Protein AF-A0A937N297-F1 (afdb_monomer)

Solvent-accessible surface area (backbone atoms only — not comparable to full-atom values): 10997 Å² total; per-residue (Å²): 140,84,84,84,79,80,78,82,76,63,66,65,58,57,54,52,53,53,53,52,52,52,52,52,51,52,52,52,52,52,54,53,54,54,53,52,53,56,54,61,58,58,55,64,65,55,54,58,61,52,55,56,55,53,50,55,54,53,52,58,53,52,55,57,53,51,60,51,53,56,50,50,54,52,52,54,53,52,63,72,61,53,80,70,63,72,56,50,71,42,45,34,40,36,38,54,89,62,53,33,24,48,73,89,39,80,41,54,74,68,52,49,52,51,51,53,52,56,54,58,72,74,44,98,50,49,56,33,35,40,37,32,30,32,86,72,32,55,67,68,50,56,52,52,53,52,50,51,42,46,76,72,67,43,82,50,69,48,78,46,74,43,86,69,70,81,74,82,80,84,80,82,85,89,87,88,84,85,79,91,82,86,135

Foldseek 3Di:
DDDDDDPPPPPVVVVVVVVVVVVVVVVVVVVVVVVVVVVVVVVVVVVVVVVVVVVVVVVVVVVVVVVVVVVVVVVVVVVVPPPQQAAAEWEWEAELVLFIDIPNHTDDLVRVLVVLVVVPVVDPHQYAYEYEYAPNHDVVSVVSNVVSCVVSVRPHYHYDYDPPPPPPPPPPDDDDDDDDDDD

pLDDT: mean 73.31, std 17.88, range [43.62, 95.88]

Radius of gyration: 49.19 Å; Cα contacts (8 Å, |Δi|>4): 133; chains: 1; bounding box: 76×58×180 Å

Structure (mmCIF, N/CA/C/O backbone):
data_AF-A0A937N297-F1
#
_entry.id   AF-A0A937N297-F1
#
loop_
_atom_site.group_PDB
_atom_site.id
_atom_site.type_symbol
_atom_site.label_atom_id
_atom_site.label_alt_id
_atom_site.label_comp_id
_atom_site.label_asym_id
_atom_site.label_entity_id
_atom_site.label_seq_id
_atom_site.pdbx_PDB_ins_code
_atom_site.Cartn_x
_atom_site.Cartn_y
_atom_site.Cartn_z
_atom_site.occupancy
_atom_site.B_iso_or_equiv
_atom_site.auth_seq_id
_atom_site.auth_comp_id
_atom_site.auth_asym_id
_atom_site.auth_atom_id
_atom_site.pdbx_PDB_model_num
ATOM 1 N N . MET A 1 1 ? 49.000 -10.175 -114.831 1.00 43.62 1 MET A N 1
ATOM 2 C CA . MET A 1 1 ? 48.940 -8.747 -114.457 1.00 43.62 1 MET A CA 1
ATOM 3 C C . MET A 1 1 ? 48.625 -8.689 -112.974 1.00 43.62 1 MET A C 1
ATOM 5 O O . MET A 1 1 ? 47.484 -8.913 -112.604 1.00 43.62 1 MET A O 1
ATOM 9 N N . GLY A 1 2 ?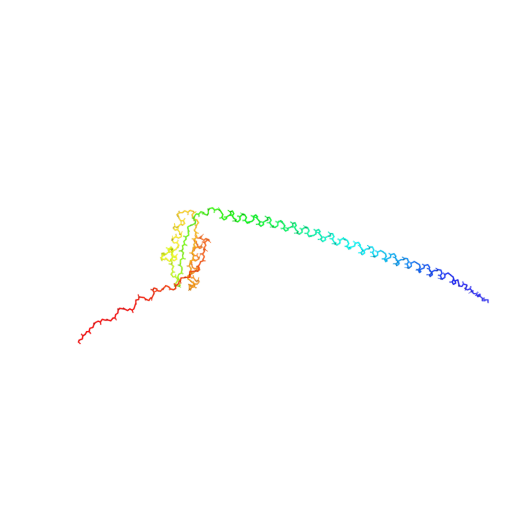 49.653 -8.556 -112.135 1.00 49.78 2 GLY A N 1
ATOM 10 C CA . GLY A 1 2 ? 49.513 -8.455 -110.682 1.00 49.78 2 GLY A CA 1
ATOM 11 C C . GLY A 1 2 ? 49.735 -7.008 -110.266 1.00 49.78 2 GLY A C 1
ATOM 12 O O . GLY A 1 2 ? 50.735 -6.415 -110.663 1.00 49.78 2 GLY A O 1
ATOM 13 N N . HIS A 1 3 ? 48.785 -6.432 -109.534 1.00 52.91 3 HIS A N 1
ATOM 14 C CA . HIS A 1 3 ? 48.952 -5.125 -108.913 1.00 52.91 3 HIS A CA 1
ATOM 15 C C . HIS A 1 3 ? 49.458 -5.317 -107.485 1.00 52.91 3 HIS A C 1
ATOM 17 O O . HIS A 1 3 ? 48.710 -5.738 -106.604 1.00 52.91 3 HIS A O 1
ATOM 23 N N . ASP A 1 4 ? 50.733 -4.993 -107.277 1.00 52.75 4 ASP A N 1
ATOM 24 C CA . ASP A 1 4 ? 51.334 -4.836 -105.958 1.00 52.75 4 ASP A CA 1
ATOM 25 C C . ASP A 1 4 ? 50.768 -3.581 -105.287 1.00 52.75 4 ASP A C 1
ATOM 27 O O . ASP A 1 4 ? 51.099 -2.445 -105.635 1.00 52.75 4 ASP A O 1
ATOM 31 N N . ASN A 1 5 ? 49.892 -3.794 -104.310 1.00 57.41 5 ASN A N 1
ATOM 32 C CA . ASN A 1 5 ? 49.335 -2.743 -103.473 1.00 57.41 5 ASN A CA 1
ATOM 33 C C . ASN 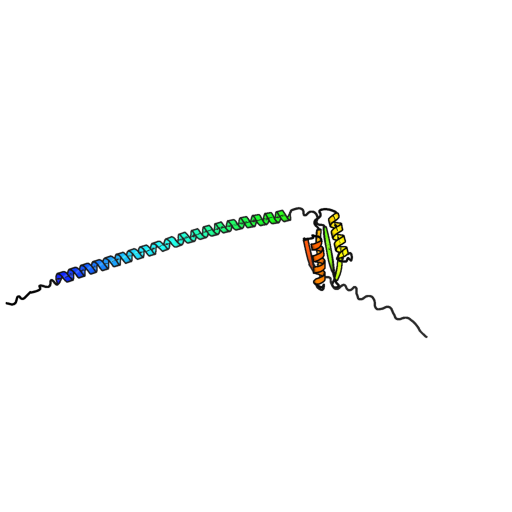A 1 5 ? 50.316 -2.453 -102.323 1.00 57.41 5 ASN A C 1
ATOM 35 O O . ASN A 1 5 ? 50.268 -3.087 -101.268 1.00 57.41 5 ASN A O 1
ATOM 39 N N . ARG A 1 6 ? 51.257 -1.525 -102.536 1.00 51.91 6 ARG A N 1
ATOM 40 C CA . ARG A 1 6 ? 52.157 -1.039 -101.479 1.00 51.91 6 ARG A CA 1
ATOM 41 C C . ARG A 1 6 ? 51.372 -0.186 -100.481 1.00 51.91 6 ARG A C 1
ATOM 43 O O . ARG A 1 6 ? 51.198 1.015 -100.673 1.00 51.91 6 ARG A O 1
ATOM 50 N N . GLN A 1 7 ? 50.945 -0.806 -99.383 1.00 54.12 7 GLN A N 1
ATOM 51 C CA . GLN A 1 7 ? 50.532 -0.106 -98.169 1.00 54.12 7 GLN A CA 1
ATOM 52 C C . GLN A 1 7 ? 51.735 0.645 -97.580 1.00 54.12 7 GLN A C 1
ATOM 54 O O . GLN A 1 7 ? 52.564 0.077 -96.871 1.00 54.12 7 GLN A O 1
ATOM 59 N N . HIS A 1 8 ? 51.823 1.945 -97.853 1.00 51.22 8 HIS A N 1
ATOM 60 C CA . HIS A 1 8 ? 52.611 2.863 -97.037 1.00 51.22 8 HIS A CA 1
ATOM 61 C C . HIS A 1 8 ? 51.893 3.040 -95.692 1.00 51.22 8 HIS A C 1
ATOM 63 O O . HIS A 1 8 ? 51.068 3.934 -95.513 1.00 51.22 8 HIS A O 1
ATOM 69 N N . GLY A 1 9 ? 52.169 2.134 -94.752 1.00 52.09 9 GLY A N 1
ATOM 70 C CA . GLY A 1 9 ? 51.726 2.249 -93.368 1.00 52.09 9 GLY A CA 1
ATOM 71 C C . GLY A 1 9 ? 52.389 3.456 -92.709 1.00 52.09 9 GLY A C 1
ATOM 72 O O . GLY A 1 9 ? 53.571 3.420 -92.375 1.00 52.09 9 GLY A O 1
ATOM 73 N N . SER A 1 10 ? 51.627 4.537 -92.540 1.00 62.19 10 SER A N 1
ATOM 74 C CA . SER A 1 10 ? 52.022 5.725 -91.780 1.00 62.19 10 SER A CA 1
ATOM 75 C C . SER A 1 10 ? 52.156 5.371 -90.294 1.00 62.19 10 SER A C 1
ATOM 77 O O . SER A 1 10 ? 51.225 5.531 -89.503 1.00 62.19 10 SER A O 1
ATOM 79 N N . ALA A 1 11 ? 53.333 4.881 -89.901 1.00 61.72 11 ALA A N 1
ATOM 80 C CA . ALA A 1 11 ? 53.688 4.632 -88.502 1.00 61.72 11 ALA A CA 1
ATOM 81 C C . ALA A 1 11 ? 53.543 5.898 -87.627 1.00 61.72 11 ALA A C 1
ATOM 83 O O . ALA A 1 11 ? 53.269 5.806 -86.432 1.00 61.72 11 ALA A O 1
ATOM 84 N N . GLY A 1 12 ? 53.647 7.088 -88.233 1.00 66.19 12 GLY A N 1
ATOM 85 C CA . GLY A 1 12 ? 53.451 8.370 -87.552 1.00 66.19 12 GLY A CA 1
ATOM 86 C C . GLY A 1 12 ? 52.012 8.617 -87.092 1.00 66.19 12 GLY A C 1
ATOM 87 O O . GLY A 1 12 ? 51.804 9.214 -86.039 1.00 66.19 12 GLY A O 1
ATOM 88 N N . THR A 1 13 ? 51.010 8.119 -87.822 1.00 77.00 13 THR A N 1
ATOM 89 C CA . THR A 1 13 ? 49.598 8.333 -87.459 1.00 77.00 13 THR A CA 1
ATOM 90 C C . THR A 1 13 ? 49.204 7.512 -86.236 1.00 77.00 13 THR A C 1
ATOM 92 O O . THR A 1 13 ? 48.501 8.010 -85.360 1.00 77.00 13 THR A O 1
ATOM 95 N N . VAL A 1 14 ? 49.696 6.274 -86.134 1.00 78.06 14 VAL A N 1
ATOM 96 C CA . VAL A 1 14 ? 49.414 5.409 -84.979 1.00 78.06 14 VAL A CA 1
ATOM 97 C C . VAL A 1 14 ? 50.042 5.992 -83.712 1.00 78.06 14 VAL A C 1
ATOM 99 O O . VAL A 1 14 ? 49.368 6.090 -82.689 1.00 78.06 14 VAL A O 1
ATOM 102 N N . LEU A 1 15 ? 51.289 6.469 -83.791 1.00 79.00 15 LEU A N 1
ATOM 103 C CA . LEU A 1 15 ? 51.955 7.136 -82.668 1.00 79.00 15 LEU A CA 1
ATOM 104 C C . LEU A 1 15 ? 51.223 8.411 -82.225 1.00 79.00 15 LEU A C 1
ATOM 106 O O . LEU A 1 15 ? 51.075 8.637 -81.026 1.00 79.00 15 LEU A O 1
ATOM 110 N N . ALA A 1 16 ? 50.710 9.208 -83.167 1.00 81.50 16 ALA A N 1
ATOM 111 C CA . ALA A 1 16 ? 49.946 10.412 -82.844 1.00 81.50 16 ALA A CA 1
ATOM 112 C C . ALA A 1 16 ? 48.632 10.093 -82.108 1.00 81.50 16 ALA A C 1
ATOM 114 O O . ALA A 1 16 ? 48.316 10.736 -81.110 1.00 81.50 16 ALA A O 1
ATOM 115 N N . ILE A 1 17 ? 47.892 9.070 -82.550 1.00 81.94 17 ILE A N 1
ATOM 116 C CA . ILE A 1 17 ? 46.638 8.655 -81.899 1.00 81.94 17 ILE A CA 1
ATOM 117 C C . ILE A 1 17 ? 46.912 8.137 -80.482 1.00 81.94 17 ILE A C 1
ATOM 119 O O . ILE A 1 17 ? 46.224 8.529 -79.540 1.00 81.94 17 ILE A O 1
ATOM 123 N N . VAL A 1 18 ? 47.945 7.306 -80.311 1.00 84.69 18 VAL A N 1
ATOM 124 C CA . VAL A 1 18 ? 48.322 6.771 -78.993 1.00 84.69 18 VAL A CA 1
ATOM 125 C C . VAL A 1 18 ? 48.728 7.896 -78.036 1.00 84.69 18 VAL A C 1
ATOM 127 O O . VAL A 1 18 ? 48.310 7.888 -76.879 1.00 84.69 18 VAL A O 1
ATOM 130 N N . ALA A 1 19 ? 49.471 8.900 -78.512 1.00 85.19 19 ALA A N 1
ATOM 131 C CA . ALA A 1 19 ? 49.854 10.053 -77.699 1.00 85.19 19 ALA A CA 1
ATOM 132 C C . ALA A 1 19 ? 48.636 10.872 -77.235 1.00 85.19 19 ALA A C 1
ATOM 134 O O . ALA A 1 19 ? 48.558 11.246 -76.065 1.00 85.19 19 ALA A O 1
ATOM 135 N N . VAL A 1 20 ? 47.655 11.104 -78.113 1.00 87.62 20 VAL A N 1
ATOM 136 C CA . VAL A 1 20 ? 46.426 11.835 -77.755 1.00 87.62 20 VAL A CA 1
ATOM 137 C C . VAL A 1 20 ? 45.608 11.065 -76.717 1.00 87.62 20 VAL A C 1
ATOM 139 O O . VAL A 1 20 ? 45.159 11.656 -75.736 1.00 87.62 20 VAL A O 1
ATOM 142 N N . ILE A 1 21 ? 45.458 9.747 -76.877 1.00 86.50 21 ILE A N 1
ATOM 143 C CA . ILE A 1 21 ? 44.741 8.909 -75.903 1.00 86.50 21 ILE A CA 1
ATOM 144 C C . ILE A 1 21 ? 45.448 8.935 -74.542 1.00 86.50 21 ILE A C 1
ATOM 146 O O . ILE A 1 21 ? 44.786 9.087 -73.518 1.00 86.50 21 ILE A O 1
ATOM 150 N N . ALA A 1 22 ? 46.781 8.849 -74.514 1.00 88.19 22 ALA A N 1
ATOM 151 C CA . ALA A 1 22 ? 47.546 8.910 -73.270 1.00 88.19 22 ALA A CA 1
ATOM 152 C C . ALA A 1 22 ? 47.346 10.245 -72.531 1.00 88.19 22 ALA A C 1
ATOM 154 O O . ALA A 1 22 ? 47.138 10.250 -71.317 1.00 88.19 22 ALA A O 1
ATOM 155 N N . VAL A 1 23 ? 47.339 11.369 -73.255 1.00 87.56 23 VAL A N 1
ATOM 156 C CA . VAL A 1 23 ? 47.083 12.697 -72.671 1.00 87.56 23 VAL A CA 1
ATOM 157 C C . VAL A 1 23 ? 45.653 12.806 -72.137 1.00 87.56 23 VAL A C 1
ATOM 159 O O . VAL A 1 23 ? 45.457 13.318 -71.037 1.00 87.56 23 VAL A O 1
ATOM 162 N N . LEU A 1 24 ? 44.658 12.288 -72.865 1.00 86.94 24 LEU A N 1
ATOM 163 C CA . LEU A 1 24 ? 43.261 12.300 -72.417 1.00 86.94 24 LEU A CA 1
ATOM 164 C C . LEU A 1 24 ? 43.045 11.443 -71.164 1.00 86.94 24 LEU A C 1
ATOM 166 O O . LEU A 1 24 ? 42.352 11.875 -70.244 1.00 86.94 24 LEU A O 1
ATOM 170 N N . LEU A 1 25 ? 43.667 10.263 -71.096 1.00 87.06 25 LEU A N 1
ATOM 171 C CA . LEU A 1 25 ? 43.587 9.394 -69.921 1.00 87.06 25 LEU A CA 1
ATOM 172 C C . LEU A 1 25 ? 44.248 10.036 -68.701 1.00 87.06 25 LEU A C 1
ATOM 174 O O . LEU A 1 25 ? 43.649 10.052 -67.628 1.00 87.06 25 LEU A O 1
ATOM 178 N N . LEU A 1 26 ? 45.442 10.614 -68.863 1.00 83.12 26 LEU A N 1
ATOM 179 C CA . LEU A 1 26 ? 46.129 11.307 -67.772 1.00 83.12 26 LEU A CA 1
ATOM 180 C C . LEU A 1 26 ? 45.344 12.537 -67.298 1.00 83.12 26 LEU A C 1
ATOM 182 O O . LEU A 1 26 ? 45.179 12.724 -66.094 1.00 83.12 26 LEU A O 1
ATOM 186 N N . GLY A 1 27 ? 44.796 13.335 -68.219 1.00 83.81 27 GLY A N 1
ATOM 187 C CA . GLY A 1 27 ? 43.964 14.492 -67.880 1.00 83.81 27 GLY A CA 1
ATOM 188 C C . GLY A 1 27 ? 42.683 14.107 -67.133 1.00 83.81 27 GLY A C 1
ATOM 189 O O . GLY A 1 27 ? 42.347 14.727 -66.124 1.00 83.81 27 GLY A O 1
ATOM 190 N N . GLY A 1 28 ? 42.002 13.044 -67.572 1.00 82.38 28 GLY A N 1
ATOM 191 C CA . GLY A 1 28 ? 40.811 12.524 -66.896 1.00 82.38 28 GLY A CA 1
ATOM 192 C C . GLY A 1 28 ? 41.103 12.006 -65.486 1.00 82.38 28 GLY A C 1
ATOM 193 O O . GLY A 1 28 ? 40.341 12.275 -64.560 1.00 82.38 28 GLY A O 1
ATOM 194 N N . LEU A 1 29 ? 42.233 11.320 -65.295 1.00 80.75 29 LEU A N 1
ATOM 195 C CA . LEU A 1 29 ? 42.626 10.764 -63.997 1.00 80.75 29 LEU A CA 1
ATOM 196 C C . LEU A 1 29 ? 42.988 11.870 -62.991 1.00 80.75 29 LEU A C 1
ATOM 198 O O . LEU A 1 29 ? 42.606 11.789 -61.824 1.00 80.75 29 LEU A O 1
ATOM 202 N N . VAL A 1 30 ? 43.635 12.946 -63.451 1.00 80.56 30 VAL A N 1
ATOM 203 C CA . VAL A 1 30 ? 43.900 14.139 -62.629 1.00 80.56 30 VAL A CA 1
ATOM 204 C C . VAL A 1 30 ? 42.596 14.839 -62.232 1.00 80.56 30 VAL A C 1
ATOM 206 O O . VAL A 1 30 ? 42.426 15.181 -61.064 1.00 80.56 30 VAL A O 1
ATOM 209 N N . LEU A 1 31 ? 41.645 15.002 -63.160 1.00 74.12 31 LEU A N 1
ATOM 210 C CA . LEU A 1 31 ? 40.340 15.605 -62.856 1.00 74.12 31 LEU A CA 1
ATOM 211 C C . LEU A 1 31 ? 39.536 14.781 -61.840 1.00 74.12 31 LEU A C 1
ATOM 213 O O . LEU A 1 31 ? 38.959 15.353 -60.915 1.00 74.12 31 LEU A O 1
ATOM 217 N N . LEU A 1 32 ? 39.544 13.450 -61.959 1.00 75.38 32 LEU A N 1
ATOM 218 C CA . LEU A 1 32 ? 38.898 12.562 -60.987 1.00 75.38 32 LEU A CA 1
ATOM 219 C C . LEU A 1 32 ? 39.567 12.631 -59.607 1.00 75.38 32 LEU A C 1
ATOM 221 O O . LEU A 1 32 ? 38.870 12.690 -58.595 1.00 75.38 32 LEU A O 1
ATOM 225 N N . GLY A 1 33 ? 40.901 12.681 -59.555 1.00 71.62 33 GLY A N 1
ATOM 226 C CA . GLY A 1 33 ? 41.645 12.792 -58.299 1.00 71.62 33 GLY A CA 1
ATOM 227 C C . GLY A 1 33 ? 41.375 14.103 -57.555 1.00 71.62 33 GLY A C 1
ATOM 228 O O . GLY A 1 33 ? 41.126 14.090 -56.349 1.00 71.62 33 GLY A O 1
ATOM 229 N N . VAL A 1 34 ? 41.361 15.236 -58.267 1.00 72.19 34 VAL A N 1
ATOM 230 C CA . VAL A 1 34 ? 41.075 16.549 -57.664 1.00 72.19 34 VAL A CA 1
ATOM 231 C C . VAL A 1 34 ? 39.609 16.648 -57.230 1.00 72.19 34 VAL A C 1
ATOM 233 O O . VAL A 1 34 ? 39.334 17.137 -56.136 1.00 72.19 34 VAL A O 1
ATOM 236 N N . GLY A 1 35 ? 38.670 16.128 -58.028 1.00 65.44 35 GLY A N 1
ATOM 237 C CA . GLY A 1 35 ? 37.250 16.090 -57.666 1.00 65.44 35 GLY A CA 1
ATOM 238 C C . GLY A 1 35 ? 36.982 15.280 -56.393 1.00 65.44 35 GLY A C 1
ATOM 239 O O . GLY A 1 35 ? 36.296 15.762 -55.493 1.00 65.44 35 GLY A O 1
ATOM 240 N N . ALA A 1 36 ? 37.585 14.093 -56.269 1.00 68.44 36 ALA A N 1
ATOM 241 C CA . ALA A 1 36 ? 37.454 13.258 -55.075 1.00 68.44 36 ALA A CA 1
ATOM 242 C C . ALA A 1 36 ? 38.058 13.921 -53.823 1.00 68.44 36 ALA A C 1
ATOM 244 O O . ALA A 1 36 ? 37.478 13.839 -52.742 1.00 68.44 36 ALA A O 1
ATOM 245 N N . TRP A 1 37 ? 39.184 14.628 -53.961 1.00 65.69 37 TRP A N 1
ATOM 246 C CA . TRP A 1 37 ? 39.816 15.328 -52.839 1.00 65.69 37 TRP A CA 1
ATOM 247 C C . TRP A 1 37 ? 38.973 16.503 -52.317 1.00 65.69 37 TRP A C 1
ATOM 249 O O . TRP A 1 37 ? 38.853 16.687 -51.106 1.00 65.69 37 TRP A O 1
ATOM 259 N N . PHE A 1 38 ? 38.330 17.263 -53.210 1.00 60.41 38 PHE A N 1
ATOM 260 C CA . PHE A 1 38 ? 37.403 18.330 -52.812 1.00 60.41 38 PHE A CA 1
ATOM 261 C C . PHE A 1 38 ? 36.105 17.792 -52.189 1.00 60.41 38 PHE A C 1
ATOM 263 O O . PHE A 1 38 ? 35.571 18.410 -51.265 1.00 60.41 38 PHE A O 1
ATOM 270 N N . PHE A 1 39 ? 35.621 16.631 -52.641 1.00 58.12 39 PHE A N 1
ATOM 271 C CA . PHE A 1 39 ? 34.427 15.993 -52.080 1.00 58.12 39 PHE A CA 1
ATOM 272 C C . PHE A 1 39 ? 34.672 15.463 -50.657 1.00 58.12 39 PHE A C 1
ATOM 274 O O . PHE A 1 39 ? 33.894 15.732 -49.751 1.00 58.12 39 PHE A O 1
ATOM 281 N N . VAL A 1 40 ? 35.812 14.809 -50.410 1.00 57.75 40 VAL A N 1
ATOM 282 C CA . VAL A 1 40 ? 36.169 14.318 -49.063 1.00 57.75 40 VAL A CA 1
ATOM 283 C C . VAL A 1 40 ? 36.384 15.467 -48.071 1.00 57.75 40 VAL A C 1
ATOM 285 O O . VAL A 1 40 ? 36.054 15.344 -46.894 1.00 57.75 40 VAL A O 1
ATOM 288 N N . ARG A 1 41 ? 36.908 16.611 -48.527 1.00 51.28 41 ARG A N 1
ATOM 289 C CA . ARG A 1 41 ? 37.133 17.773 -47.656 1.00 51.28 41 ARG A CA 1
ATOM 290 C C . ARG A 1 41 ? 35.837 18.463 -47.219 1.00 51.28 41 ARG A C 1
ATOM 292 O O . ARG A 1 41 ? 35.803 19.025 -46.132 1.00 51.28 41 ARG A O 1
ATOM 299 N N . THR A 1 42 ? 34.786 18.418 -48.034 1.00 52.16 42 THR A N 1
ATOM 300 C CA . THR A 1 42 ? 33.526 19.125 -47.747 1.00 52.16 42 THR A CA 1
ATOM 301 C C . THR A 1 42 ? 32.623 18.390 -46.754 1.00 52.16 42 THR A C 1
ATOM 303 O O . THR A 1 42 ? 31.852 19.043 -46.054 1.00 52.16 42 THR A O 1
ATOM 306 N N . GLU A 1 43 ? 32.753 17.068 -46.607 1.00 50.50 43 GLU A N 1
ATOM 307 C CA . GLU A 1 43 ? 31.968 16.308 -45.618 1.00 50.50 43 GLU A CA 1
ATOM 308 C C . GLU A 1 43 ? 32.515 16.415 -44.185 1.00 50.50 43 GLU A C 1
ATOM 310 O O . GLU A 1 43 ? 31.748 16.343 -43.225 1.00 50.50 43 GLU A O 1
ATOM 315 N N . ALA A 1 44 ? 33.819 16.659 -44.018 1.00 50.88 44 ALA A N 1
ATOM 316 C CA . ALA A 1 44 ? 34.432 16.777 -42.694 1.00 50.88 44 ALA A CA 1
ATOM 317 C C . ALA A 1 44 ? 33.967 18.029 -41.923 1.00 50.88 44 ALA A C 1
ATOM 319 O O . ALA A 1 44 ? 33.811 17.974 -40.708 1.00 50.88 44 ALA A O 1
ATOM 320 N N . GLU A 1 45 ? 33.687 19.139 -42.614 1.00 49.91 45 GLU A N 1
ATOM 321 C CA . GLU A 1 45 ? 33.249 20.388 -41.967 1.00 49.91 45 GLU A CA 1
ATOM 322 C C . GLU A 1 45 ? 31.740 20.410 -41.652 1.00 49.91 45 GLU A C 1
ATOM 324 O O . GLU A 1 45 ? 31.308 21.138 -40.759 1.00 49.91 45 GLU A O 1
ATOM 329 N N . GLN A 1 46 ? 30.914 19.598 -42.328 1.00 50.16 46 GLN A N 1
ATOM 330 C CA . GLN A 1 46 ? 29.471 19.541 -42.045 1.00 50.16 46 GLN A CA 1
ATOM 331 C C . GLN A 1 46 ? 29.111 18.631 -40.865 1.00 50.16 46 GLN A C 1
ATOM 333 O O . GLN A 1 46 ? 28.100 18.870 -40.205 1.00 50.16 46 GLN A O 1
ATOM 338 N N . ALA A 1 47 ? 29.931 17.624 -40.554 1.00 50.88 47 ALA A N 1
ATOM 339 C CA . ALA A 1 47 ? 29.673 16.722 -39.432 1.00 50.88 47 ALA A CA 1
ATOM 340 C C . ALA A 1 47 ? 29.792 17.423 -38.063 1.00 50.88 47 ALA A C 1
ATOM 342 O O . ALA A 1 47 ? 29.017 17.142 -37.149 1.00 50.88 47 ALA A O 1
ATOM 343 N N . GLU A 1 48 ? 30.716 18.376 -37.928 1.00 50.25 48 GLU A N 1
ATOM 344 C CA . GLU A 1 48 ? 30.980 19.052 -36.652 1.00 50.25 48 GLU A CA 1
ATOM 345 C C . GLU A 1 48 ? 29.867 20.049 -36.277 1.00 50.25 48 GLU A C 1
ATOM 347 O O . GLU A 1 48 ? 29.442 20.120 -35.125 1.00 50.25 48 GLU A O 1
ATOM 352 N N . VAL A 1 49 ? 29.296 20.753 -37.261 1.00 49.56 49 VAL A N 1
ATOM 353 C CA . VAL A 1 49 ? 28.228 21.745 -37.033 1.00 49.56 49 VAL A CA 1
ATOM 354 C C . VAL A 1 49 ? 26.888 21.088 -36.670 1.00 49.56 49 VAL A C 1
ATOM 356 O O . VAL A 1 49 ? 26.087 21.668 -35.933 1.00 49.56 49 VAL A O 1
ATOM 359 N N . VAL A 1 50 ? 26.629 19.869 -37.153 1.00 52.62 50 VAL A N 1
ATOM 360 C CA . VAL A 1 50 ? 25.395 19.128 -36.835 1.00 52.62 50 VAL A CA 1
ATOM 361 C C . VAL A 1 50 ? 25.453 18.525 -35.426 1.00 52.62 50 VAL A C 1
ATOM 363 O O . VAL A 1 50 ? 24.443 18.553 -34.723 1.00 52.62 50 VAL A O 1
ATOM 366 N N . ALA A 1 51 ? 26.622 18.063 -34.974 1.00 51.97 51 ALA A N 1
ATOM 367 C CA . ALA A 1 51 ? 26.790 17.502 -33.631 1.00 51.97 51 ALA A CA 1
ATOM 368 C C . ALA A 1 51 ? 26.586 18.550 -32.519 1.00 51.97 51 ALA A C 1
ATOM 370 O O . ALA A 1 51 ? 25.923 18.269 -31.522 1.00 51.97 51 ALA A O 1
ATOM 371 N N . VAL A 1 52 ? 27.079 19.780 -32.712 1.00 53.41 52 VAL A N 1
ATOM 372 C CA . VAL A 1 52 ? 26.907 20.873 -31.734 1.00 53.41 52 VAL A CA 1
ATOM 373 C C . VAL A 1 52 ? 25.436 21.292 -31.610 1.00 53.41 52 VAL A C 1
ATOM 375 O O . VAL A 1 52 ? 24.935 21.455 -30.501 1.00 53.41 52 VAL A O 1
ATOM 378 N N . ARG A 1 53 ? 24.691 21.369 -32.724 1.00 54.12 53 ARG A N 1
ATOM 379 C CA . ARG A 1 53 ? 23.255 21.713 -32.687 1.00 54.12 53 ARG A CA 1
ATOM 380 C C . ARG A 1 53 ? 22.381 20.655 -32.014 1.00 54.12 53 ARG A C 1
ATOM 382 O O . ARG A 1 53 ? 21.370 21.008 -31.414 1.00 54.12 53 ARG A O 1
ATOM 389 N N . GLN A 1 54 ? 22.745 19.378 -32.122 1.00 58.62 54 GLN A N 1
ATOM 390 C CA . GLN A 1 54 ? 22.029 18.303 -31.430 1.00 58.62 54 GLN A CA 1
ATOM 391 C C . GLN A 1 54 ? 22.260 18.347 -29.917 1.00 58.62 54 GLN A C 1
ATOM 393 O O . GLN A 1 54 ? 21.343 18.050 -29.155 1.00 58.62 54 GLN A O 1
ATOM 398 N N . PHE A 1 55 ? 23.450 18.767 -29.482 1.00 53.69 55 PHE A N 1
ATOM 399 C CA . PHE A 1 55 ? 23.746 18.941 -28.064 1.00 53.69 55 PHE A CA 1
ATOM 400 C C . PHE A 1 55 ? 22.953 20.110 -27.459 1.00 53.69 55 PHE A C 1
ATOM 402 O O . PHE A 1 55 ? 22.324 19.934 -26.420 1.00 53.69 55 PHE A O 1
ATOM 409 N N . ASP A 1 56 ? 22.877 21.255 -28.147 1.00 55.47 56 ASP A N 1
ATOM 410 C CA . ASP A 1 56 ? 22.079 22.403 -27.686 1.00 55.47 56 ASP A CA 1
ATOM 411 C C . ASP A 1 56 ? 20.576 22.074 -27.591 1.00 55.47 56 ASP A C 1
ATOM 413 O O . ASP A 1 56 ? 19.901 22.500 -26.653 1.00 55.47 56 ASP A O 1
ATOM 417 N N . GLN A 1 57 ? 20.039 21.273 -28.521 1.00 59.53 57 GLN A N 1
ATOM 418 C CA . GLN A 1 57 ? 18.644 20.818 -28.448 1.00 59.53 57 GLN A CA 1
ATOM 419 C C . GLN A 1 57 ? 18.396 19.857 -27.278 1.00 59.53 57 GLN A C 1
ATOM 421 O O . GLN A 1 57 ? 17.362 19.965 -26.624 1.00 59.53 57 GLN A O 1
ATOM 426 N N . ALA A 1 58 ? 19.339 18.961 -26.975 1.00 57.22 58 ALA A N 1
ATOM 427 C CA . ALA A 1 58 ? 19.221 18.049 -25.838 1.00 57.22 58 ALA A CA 1
ATOM 428 C C . ALA A 1 58 ? 19.310 18.778 -24.482 1.00 57.22 58 ALA A C 1
ATOM 430 O O . ALA A 1 58 ? 18.620 18.405 -23.534 1.00 57.22 58 ALA A O 1
ATOM 431 N N . VAL A 1 59 ? 20.119 19.840 -24.388 1.00 59.78 59 VAL A N 1
ATOM 432 C CA . VAL A 1 59 ? 20.214 20.676 -23.177 1.00 59.78 59 VAL A CA 1
ATOM 433 C C . VAL A 1 59 ? 18.923 21.473 -22.953 1.00 59.78 59 VAL A C 1
ATOM 435 O O . VAL A 1 59 ? 18.423 21.509 -21.832 1.00 59.78 59 VAL A O 1
ATOM 438 N N . ALA A 1 60 ? 18.322 22.019 -24.015 1.00 59.03 60 ALA A N 1
ATOM 439 C CA . ALA A 1 60 ? 17.041 22.724 -23.918 1.00 59.03 60 ALA A CA 1
ATOM 440 C C . ALA A 1 60 ? 15.868 21.800 -23.527 1.00 59.03 60 ALA A C 1
ATOM 442 O O . ALA A 1 60 ? 14.925 22.235 -22.865 1.00 59.03 60 ALA A O 1
ATOM 443 N N . GLU A 1 61 ? 15.905 20.521 -23.915 1.00 58.25 61 GLU A N 1
ATOM 444 C CA . GLU A 1 61 ? 14.916 19.547 -23.441 1.00 58.25 61 GLU A CA 1
ATOM 445 C C . GLU A 1 61 ? 15.115 19.195 -21.960 1.00 58.25 61 GLU A C 1
ATOM 447 O O . GLU A 1 61 ? 14.120 19.090 -21.247 1.00 58.25 61 GLU A O 1
ATOM 452 N N . MET A 1 62 ? 16.358 19.078 -21.474 1.00 53.69 62 MET A N 1
ATOM 453 C CA . MET A 1 62 ? 16.657 18.819 -20.054 1.00 53.69 62 MET A CA 1
ATOM 454 C C . MET A 1 62 ? 16.171 19.944 -19.124 1.00 53.69 62 MET A C 1
ATOM 456 O O . MET A 1 62 ? 15.550 19.638 -18.108 1.00 53.69 62 MET A O 1
ATOM 460 N N . GLU A 1 63 ? 16.356 21.223 -19.481 1.00 57.91 63 GLU A N 1
ATOM 461 C CA . GLU A 1 63 ? 15.852 22.353 -18.669 1.00 57.91 63 GLU A CA 1
ATOM 462 C C . GLU A 1 63 ? 14.326 22.311 -18.499 1.00 57.91 63 GLU A C 1
ATOM 464 O O . GLU A 1 63 ? 13.798 22.597 -17.424 1.00 57.91 63 GLU A O 1
ATOM 469 N N . LYS A 1 64 ? 13.600 21.862 -19.529 1.00 56.22 64 LYS A N 1
ATOM 470 C CA . LYS A 1 64 ? 12.142 21.744 -19.459 1.00 56.22 64 LYS A CA 1
ATOM 471 C C . LYS A 1 64 ? 11.688 20.666 -18.470 1.00 56.22 64 LYS A C 1
ATOM 473 O O . LYS A 1 64 ? 10.622 20.808 -17.876 1.00 56.22 64 LYS A O 1
ATOM 478 N N . TYR A 1 65 ? 12.465 19.599 -18.272 1.00 51.19 65 TYR A N 1
ATOM 479 C CA . TYR A 1 65 ? 12.147 18.582 -17.263 1.00 51.19 65 TYR A CA 1
ATOM 480 C C . TYR A 1 65 ? 12.405 19.078 -15.835 1.00 51.19 65 TYR A C 1
ATOM 482 O O . TYR A 1 65 ? 11.653 18.704 -14.937 1.00 51.19 65 TYR A O 1
ATOM 490 N N . GLU A 1 66 ? 13.389 19.958 -15.632 1.00 53.38 66 GLU A N 1
ATOM 491 C CA . GLU A 1 66 ? 13.733 20.494 -14.309 1.00 53.38 66 GLU A CA 1
ATOM 492 C C . GLU A 1 66 ? 12.652 21.455 -13.770 1.00 53.38 66 GLU A C 1
ATOM 494 O O . GLU A 1 66 ? 12.240 21.355 -12.609 1.00 53.38 66 GLU A O 1
ATOM 499 N N . GLU A 1 67 ? 12.084 22.308 -14.631 1.00 52.50 67 GLU A N 1
ATOM 500 C CA . GLU A 1 67 ? 10.963 23.191 -14.262 1.00 52.50 67 GLU A CA 1
ATOM 501 C C . GLU A 1 67 ? 9.662 22.427 -13.957 1.00 52.50 67 GLU A C 1
ATOM 503 O O . GLU A 1 67 ? 8.835 22.878 -13.157 1.00 52.50 67 GLU A O 1
ATOM 508 N N . LEU A 1 68 ? 9.471 21.260 -14.580 1.00 51.22 68 LEU A N 1
ATOM 509 C CA . LEU A 1 68 ? 8.341 20.369 -14.312 1.00 51.22 68 LEU A CA 1
ATOM 510 C C . LEU A 1 68 ? 8.502 19.657 -12.963 1.00 51.22 68 LEU A C 1
ATOM 512 O O . LEU A 1 68 ? 7.532 19.575 -12.213 1.00 51.22 68 LEU A O 1
ATOM 516 N N . THR A 1 69 ? 9.709 19.209 -12.605 1.00 51.09 69 THR A N 1
ATOM 517 C CA . THR A 1 69 ? 9.967 18.632 -11.274 1.00 51.09 69 THR A CA 1
ATOM 518 C C . THR A 1 69 ? 9.809 19.652 -10.150 1.00 51.09 69 THR A C 1
ATOM 520 O O . THR A 1 69 ? 9.215 19.328 -9.125 1.00 51.09 69 THR A O 1
ATOM 523 N N . ALA A 1 70 ? 10.234 20.903 -10.356 1.00 52.62 70 ALA A N 1
ATOM 524 C CA . ALA A 1 70 ? 10.097 21.949 -9.344 1.00 52.62 70 ALA A CA 1
ATOM 525 C C . ALA A 1 70 ? 8.628 22.327 -9.066 1.00 52.62 70 ALA A C 1
ATOM 527 O O . ALA A 1 70 ? 8.265 22.614 -7.927 1.00 52.62 70 ALA A O 1
ATOM 528 N N . GLN A 1 71 ? 7.757 22.301 -10.081 1.00 50.47 71 GLN A N 1
ATOM 529 C CA . GLN A 1 71 ? 6.325 22.562 -9.889 1.00 50.47 71 GLN A CA 1
ATOM 530 C C . GLN A 1 71 ? 5.583 21.387 -9.240 1.00 50.47 71 GLN A C 1
ATOM 532 O O . GLN A 1 71 ? 4.700 21.624 -8.418 1.00 50.47 71 GLN A O 1
ATOM 537 N N . VAL A 1 72 ? 5.962 20.140 -9.547 1.00 55.00 72 VAL A N 1
ATOM 538 C CA . VAL A 1 72 ? 5.394 18.954 -8.880 1.00 55.00 72 VAL A CA 1
ATOM 539 C C . VAL A 1 72 ? 5.736 18.952 -7.389 1.00 55.00 72 VAL A C 1
ATOM 541 O O . VAL A 1 72 ? 4.859 18.697 -6.569 1.00 55.00 72 VAL A O 1
ATOM 544 N N . GLU A 1 73 ? 6.963 19.327 -7.020 1.00 52.50 73 GLU A N 1
ATOM 545 C CA . GLU A 1 73 ? 7.382 19.367 -5.614 1.00 52.50 73 GLU A CA 1
ATOM 546 C C . GLU A 1 73 ? 6.616 20.438 -4.812 1.00 52.50 73 GLU A C 1
ATOM 548 O O . GLU A 1 73 ? 6.208 20.202 -3.675 1.00 52.50 73 GLU A O 1
ATOM 553 N N . ILE A 1 74 ? 6.323 21.597 -5.417 1.00 54.81 74 ILE A N 1
ATOM 554 C CA . ILE A 1 74 ? 5.524 22.652 -4.769 1.00 54.81 74 ILE A CA 1
ATOM 555 C C . ILE A 1 74 ? 4.041 22.257 -4.674 1.00 54.81 74 ILE A C 1
ATOM 557 O O . ILE A 1 74 ? 3.393 22.584 -3.680 1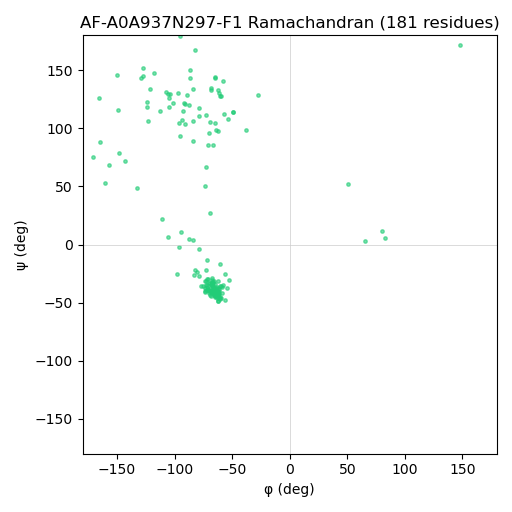.00 54.81 74 ILE A O 1
ATOM 561 N N . GLU A 1 75 ? 3.492 21.539 -5.658 1.00 53.84 75 GLU A N 1
ATOM 562 C CA . GLU A 1 75 ? 2.103 21.064 -5.612 1.00 53.84 75 GLU A CA 1
ATOM 563 C C . GLU A 1 75 ? 1.917 19.916 -4.597 1.00 53.84 75 GLU A C 1
ATOM 565 O O . GLU A 1 75 ? 0.919 19.902 -3.874 1.00 53.84 75 GLU A O 1
ATOM 570 N N . GLU A 1 76 ? 2.896 19.013 -4.442 1.00 51.72 76 GLU A N 1
ATOM 571 C CA . GLU A 1 76 ? 2.897 18.002 -3.371 1.00 51.72 76 GLU A CA 1
ATOM 572 C C . GLU A 1 76 ? 3.017 18.636 -1.978 1.00 51.72 76 GLU A C 1
ATOM 574 O O . GLU A 1 76 ? 2.274 18.262 -1.067 1.00 51.72 76 GLU A O 1
ATOM 579 N N . LEU A 1 77 ? 3.876 19.649 -1.812 1.00 52.12 77 LEU A N 1
ATOM 580 C CA . LEU A 1 77 ? 3.995 20.392 -0.552 1.00 52.12 77 LEU A CA 1
ATOM 581 C C . LEU A 1 77 ? 2.735 21.215 -0.237 1.00 52.12 77 LEU A C 1
ATOM 583 O O . LEU A 1 77 ? 2.347 21.323 0.926 1.00 52.12 77 LEU A O 1
ATOM 587 N N . ALA A 1 78 ? 2.063 21.764 -1.252 1.00 52.00 78 ALA A N 1
ATOM 588 C CA . ALA A 1 78 ? 0.802 22.484 -1.080 1.00 52.00 78 ALA A CA 1
ATOM 589 C C . ALA A 1 78 ? -0.365 21.542 -0.741 1.00 52.00 78 ALA A C 1
ATOM 591 O O . ALA A 1 78 ? -1.225 21.902 0.062 1.00 52.00 78 ALA A O 1
ATOM 592 N N . LYS A 1 79 ? -0.375 20.319 -1.287 1.00 49.84 79 LYS A N 1
ATOM 593 C CA . LYS A 1 79 ? -1.364 19.283 -0.954 1.00 49.84 79 LYS A CA 1
ATOM 594 C C . LYS A 1 79 ? -1.140 18.681 0.438 1.00 49.84 79 LYS A C 1
ATOM 596 O O . LYS A 1 79 ? -2.107 18.343 1.112 1.00 49.84 79 LYS A O 1
ATOM 601 N N . ALA A 1 80 ? 0.109 18.616 0.900 1.00 52.69 80 ALA A N 1
ATOM 602 C CA . ALA A 1 80 ? 0.455 18.246 2.276 1.00 52.69 80 ALA A CA 1
ATOM 603 C C . ALA A 1 80 ? 0.111 19.338 3.314 1.00 52.69 80 ALA A C 1
ATOM 605 O O . ALA A 1 80 ? 0.130 19.071 4.513 1.00 52.69 80 ALA A O 1
ATOM 606 N N . ALA A 1 81 ? -0.192 20.562 2.867 1.00 48.12 81 ALA A N 1
ATOM 607 C CA . ALA A 1 81 ? -0.516 21.706 3.717 1.00 48.12 81 ALA A CA 1
ATOM 608 C C . ALA A 1 81 ? -2.012 22.067 3.731 1.00 48.12 81 ALA A C 1
ATOM 610 O O . ALA A 1 81 ? -2.387 23.074 4.343 1.00 48.12 81 ALA A O 1
ATOM 611 N N . GLU A 1 82 ? -2.886 21.270 3.098 1.00 50.50 82 GLU A N 1
ATOM 612 C CA . GLU A 1 82 ? -4.304 21.330 3.451 1.00 50.50 82 GLU A CA 1
ATOM 613 C C . GLU A 1 82 ? -4.41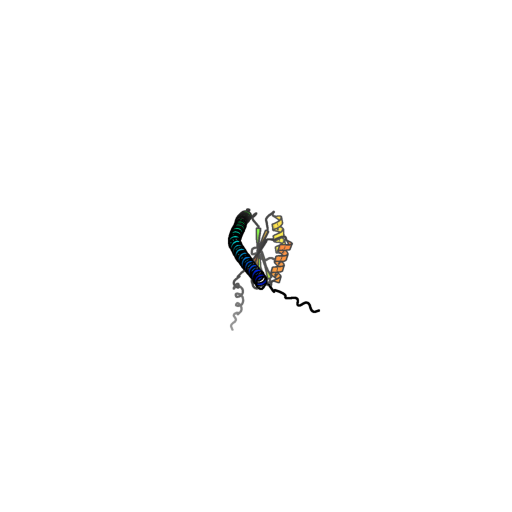9 20.958 4.936 1.00 50.50 82 GLU A C 1
ATOM 615 O O . GLU A 1 82 ? -3.866 19.935 5.342 1.00 50.50 82 GLU A O 1
ATOM 620 N N . PRO A 1 83 ? -5.090 21.766 5.779 1.00 49.47 83 PRO A N 1
ATOM 621 C CA . PRO A 1 8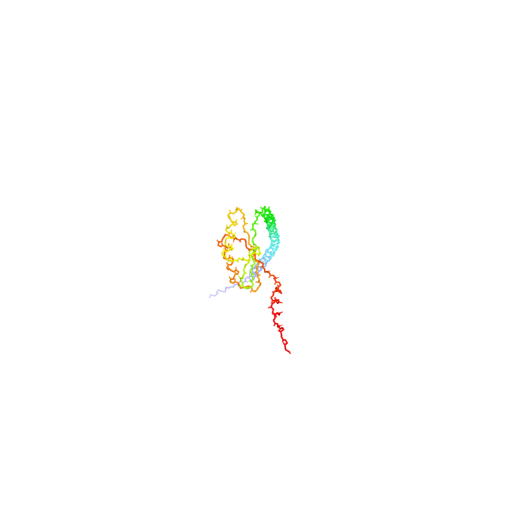3 ? -5.355 21.370 7.150 1.00 49.47 83 PRO A CA 1
ATOM 622 C C . PRO A 1 83 ? -6.240 20.129 7.078 1.00 49.47 83 PRO A C 1
ATOM 624 O O . PRO A 1 83 ? -7.446 20.244 6.847 1.00 49.47 83 PRO A O 1
ATOM 627 N N . GLU A 1 84 ? -5.631 18.946 7.196 1.00 55.09 84 GLU A N 1
ATOM 628 C CA . GLU A 1 84 ? -6.354 17.688 7.265 1.00 55.09 84 GLU A CA 1
ATOM 629 C C . GLU A 1 84 ? -7.431 17.867 8.322 1.00 55.09 84 GLU A C 1
ATOM 631 O O . GLU A 1 84 ? -7.145 18.125 9.494 1.00 55.09 84 GLU A O 1
ATOM 636 N N . ALA A 1 85 ? -8.690 17.836 7.882 1.00 57.19 85 ALA A N 1
ATOM 637 C CA . ALA A 1 85 ? -9.824 17.860 8.781 1.00 57.19 85 ALA A CA 1
ATOM 638 C C . ALA A 1 85 ? -9.562 16.786 9.837 1.00 57.19 85 ALA A C 1
ATOM 640 O O . ALA A 1 85 ? -9.475 15.621 9.458 1.00 57.19 85 ALA A O 1
ATOM 641 N N . ALA A 1 86 ? -9.364 17.211 11.094 1.00 62.56 86 ALA A N 1
ATOM 642 C CA . ALA A 1 86 ? -8.797 16.413 12.180 1.00 62.56 86 ALA A CA 1
ATOM 643 C C . ALA A 1 86 ? -9.287 14.967 12.109 1.00 62.56 86 ALA A C 1
ATOM 645 O O . ALA A 1 86 ? -10.427 14.691 12.484 1.00 62.56 86 ALA A O 1
ATOM 646 N N . ALA A 1 87 ? -8.463 14.081 11.543 1.00 74.44 87 ALA A N 1
ATOM 647 C CA . ALA A 1 87 ? -8.862 12.708 11.317 1.00 74.44 87 ALA A CA 1
ATOM 648 C C . ALA A 1 87 ? -8.987 12.026 12.678 1.00 74.44 87 ALA A C 1
ATOM 650 O O . ALA A 1 87 ? -8.138 12.196 13.555 1.00 74.44 87 ALA A O 1
ATOM 651 N N . ARG A 1 88 ? -10.070 11.280 12.881 1.00 84.94 88 ARG A N 1
ATOM 652 C CA . ARG A 1 88 ? -10.212 10.471 14.087 1.00 84.94 88 ARG A CA 1
ATOM 653 C C . ARG A 1 88 ? -9.475 9.168 13.839 1.00 84.94 88 ARG A C 1
ATOM 655 O O . ARG A 1 88 ? -9.942 8.332 13.066 1.00 84.94 88 ARG A O 1
ATOM 662 N N . GLU A 1 89 ? -8.321 9.044 14.473 1.00 88.62 89 GLU A N 1
ATOM 663 C CA . GLU A 1 89 ? -7.494 7.846 14.433 1.00 88.62 89 GLU A CA 1
ATOM 664 C C . GLU A 1 89 ? -7.980 6.838 15.485 1.00 88.62 89 GLU A C 1
ATOM 666 O O . GLU A 1 89 ? -8.247 7.211 16.627 1.00 88.62 89 GLU A O 1
ATOM 671 N N . PHE A 1 90 ? -8.114 5.573 15.086 1.00 90.62 90 PHE A N 1
ATOM 672 C CA . PHE A 1 90 ? -8.319 4.435 15.984 1.00 90.62 90 PHE A CA 1
ATOM 673 C C . PHE A 1 90 ? -7.049 3.611 16.044 1.00 90.62 90 PHE A C 1
ATOM 675 O O . PHE A 1 90 ? -6.529 3.215 14.998 1.00 90.62 90 PHE A O 1
ATOM 682 N N . THR A 1 91 ? -6.595 3.277 17.246 1.00 93.88 91 THR A N 1
ATOM 683 C CA . THR A 1 91 ? -5.505 2.315 17.404 1.00 93.88 91 THR A CA 1
ATOM 684 C C . THR A 1 91 ? -6.098 0.930 17.596 1.00 93.88 91 THR A C 1
ATOM 686 O O . THR A 1 91 ? -6.768 0.677 18.591 1.00 93.88 91 THR A O 1
ATOM 689 N N . VAL A 1 92 ? -5.861 0.031 16.646 1.00 95.44 92 VAL A N 1
ATOM 690 C CA . VAL A 1 92 ? -6.262 -1.375 16.739 1.00 95.44 92 VAL A CA 1
ATOM 691 C C . VAL A 1 92 ? -5.023 -2.202 17.029 1.00 95.44 92 VAL A C 1
ATOM 693 O O . VAL A 1 92 ? -4.103 -2.221 16.214 1.00 95.44 92 VAL A O 1
ATOM 696 N N . GLU A 1 93 ? -4.992 -2.893 18.162 1.00 95.25 93 GLU A N 1
ATOM 697 C CA . GLU A 1 93 ? -3.884 -3.782 18.513 1.00 95.25 93 GLU A CA 1
ATOM 698 C C . GLU A 1 93 ? -4.313 -5.243 18.356 1.00 95.25 93 GLU A C 1
ATOM 700 O O . GLU A 1 93 ? -5.368 -5.646 18.842 1.00 95.25 93 GLU A O 1
ATOM 705 N N . LEU A 1 94 ? -3.509 -6.029 17.640 1.00 95.06 94 LEU A N 1
ATOM 706 C CA . LEU A 1 94 ? -3.702 -7.459 17.402 1.00 95.06 94 LEU A CA 1
ATOM 707 C C . LEU A 1 94 ? -2.601 -8.251 18.106 1.00 95.06 94 LEU A C 1
ATOM 709 O O . LEU A 1 94 ? -1.432 -8.193 17.715 1.00 95.06 94 LEU A O 1
ATOM 713 N N . ASN A 1 95 ? -2.992 -9.047 19.096 1.00 93.56 95 ASN A N 1
ATOM 714 C CA . ASN A 1 95 ? -2.086 -9.921 19.832 1.00 93.56 95 ASN A CA 1
ATOM 715 C C . ASN A 1 95 ? -1.832 -11.242 19.092 1.00 93.56 95 ASN A C 1
ATOM 717 O O . ASN A 1 95 ? -2.535 -11.619 18.147 1.00 93.56 95 ASN A O 1
ATOM 721 N N . GLN A 1 96 ? -0.829 -11.991 19.559 1.00 93.00 96 GLN A N 1
ATOM 722 C CA . GLN A 1 96 ? -0.442 -13.287 18.993 1.00 93.00 96 GLN A CA 1
ATOM 723 C C . GLN A 1 96 ? -1.606 -14.298 18.921 1.00 93.00 96 GLN A C 1
ATOM 725 O O . GLN A 1 96 ? -1.702 -15.060 17.959 1.00 93.00 96 GLN A O 1
ATOM 730 N N . ASP A 1 97 ? -2.486 -14.315 19.921 1.00 91.88 97 ASP A N 1
ATOM 731 C CA . ASP A 1 97 ? -3.631 -15.230 20.022 1.00 91.88 97 ASP A CA 1
ATOM 732 C C . ASP A 1 97 ? -4.828 -14.821 19.145 1.00 91.88 97 ASP A C 1
ATOM 734 O O . ASP A 1 97 ? -5.808 -15.559 19.052 1.00 91.88 97 ASP A O 1
ATOM 738 N N . GLY A 1 98 ? -4.741 -13.674 18.466 1.00 89.75 98 GLY A N 1
ATOM 739 C CA . GLY A 1 98 ? -5.844 -13.091 17.707 1.00 89.75 98 GLY A CA 1
ATOM 740 C C . GLY A 1 98 ? -6.823 -12.290 18.561 1.00 89.75 98 GLY A C 1
ATOM 741 O O . GLY A 1 98 ? -7.828 -11.826 18.024 1.00 89.75 98 GLY A O 1
ATOM 742 N N . SER A 1 99 ? -6.546 -12.102 19.858 1.00 93.44 99 SER A N 1
ATOM 743 C CA . SER A 1 99 ? -7.265 -11.106 20.646 1.00 93.44 99 SER A CA 1
ATOM 744 C C . SER A 1 99 ? -6.951 -9.710 20.114 1.00 93.44 99 SER A C 1
ATOM 746 O O . SER A 1 99 ? -5.842 -9.429 19.645 1.00 93.44 99 SER A O 1
ATOM 748 N N . MET A 1 100 ? -7.963 -8.851 20.149 1.00 94.31 100 MET A N 1
ATOM 749 C CA . MET A 1 100 ? -7.895 -7.505 19.611 1.00 94.31 100 MET A CA 1
ATOM 750 C C . MET A 1 100 ? -8.336 -6.501 20.672 1.00 94.31 100 MET A C 1
ATOM 752 O O . MET A 1 100 ? -9.230 -6.771 21.478 1.00 94.31 100 MET A O 1
ATOM 756 N N . SER A 1 101 ? -7.716 -5.330 20.661 1.00 95.44 101 SER A N 1
ATOM 757 C CA . SER A 1 101 ? -8.164 -4.159 21.408 1.00 95.44 101 SER A CA 1
ATOM 758 C C . SER A 1 101 ? -8.277 -2.957 20.477 1.00 95.44 101 SER A C 1
ATOM 760 O O . SER A 1 101 ? -7.605 -2.880 19.448 1.00 95.44 101 SER A O 1
ATOM 762 N N . VAL A 1 102 ? -9.171 -2.033 20.818 1.00 94.56 102 VAL A N 1
ATOM 763 C CA . VAL A 1 102 ? -9.322 -0.746 20.136 1.00 94.56 102 VAL A CA 1
ATOM 764 C C . VAL A 1 102 ? -9.168 0.345 21.180 1.00 94.56 102 VAL A C 1
ATOM 766 O O . VAL A 1 102 ? -9.968 0.389 22.113 1.00 94.56 102 VAL A O 1
ATOM 769 N N . ASP A 1 103 ? -8.162 1.202 21.025 1.00 92.00 103 ASP A N 1
ATOM 770 C CA . ASP A 1 103 ? -7.802 2.248 21.991 1.00 92.00 103 ASP A CA 1
ATOM 771 C C . ASP A 1 103 ? -7.665 1.676 23.419 1.00 92.00 103 ASP A C 1
ATOM 773 O O . ASP A 1 103 ? -8.328 2.121 24.354 1.00 92.00 103 ASP A O 1
ATOM 777 N N . ASP A 1 104 ? -6.855 0.618 23.553 1.00 91.56 104 ASP A N 1
ATOM 778 C CA . ASP A 1 104 ? -6.595 -0.134 24.794 1.00 91.56 104 ASP A CA 1
ATOM 779 C C . ASP A 1 104 ? -7.796 -0.903 25.387 1.00 91.56 104 ASP A C 1
ATOM 781 O O . ASP A 1 104 ? -7.666 -1.567 26.417 1.00 91.56 104 ASP A O 1
ATOM 785 N N . GLU A 1 105 ? -8.961 -0.900 24.732 1.00 93.19 105 GLU A N 1
ATOM 786 C CA . GLU A 1 105 ? -10.136 -1.639 25.199 1.00 93.19 105 GLU A CA 1
ATOM 787 C C . GLU A 1 105 ? -10.333 -2.956 24.427 1.00 93.19 105 GLU A C 1
ATOM 789 O O . GLU A 1 105 ? -10.515 -2.930 23.203 1.00 93.19 105 GLU A O 1
ATOM 794 N N . PRO A 1 106 ? -10.362 -4.121 25.107 1.00 95.06 106 PRO A N 1
ATOM 795 C CA . PRO A 1 106 ? -10.541 -5.415 24.453 1.00 95.06 106 PRO A CA 1
ATOM 796 C C . PRO A 1 106 ? -11.870 -5.449 23.696 1.00 95.06 106 PRO A C 1
ATOM 798 O O . PRO A 1 106 ? -12.921 -5.100 24.233 1.00 95.06 106 PRO A O 1
ATOM 801 N N . THR A 1 107 ? -11.811 -5.821 22.421 1.00 95.38 107 THR A N 1
ATOM 802 C CA . THR A 1 107 ? -12.921 -5.697 21.473 1.00 95.38 107 THR A CA 1
ATOM 803 C C . THR A 1 107 ? -12.824 -6.805 20.422 1.00 95.38 107 THR A C 1
ATOM 805 O O . THR A 1 107 ? -11.735 -7.211 20.029 1.00 95.38 107 THR A O 1
ATOM 808 N N . ASP A 1 108 ? -13.961 -7.308 19.947 1.00 95.88 108 ASP A N 1
ATOM 809 C CA . ASP A 1 108 ? -14.033 -8.244 18.824 1.00 95.88 108 ASP A CA 1
ATOM 810 C C . ASP A 1 108 ? -14.304 -7.516 17.492 1.00 95.88 108 ASP A C 1
ATOM 812 O O . ASP A 1 108 ? -14.423 -6.291 17.426 1.00 95.88 108 ASP A O 1
ATOM 816 N N . LEU A 1 109 ? -14.372 -8.264 16.387 1.00 95.06 109 LEU A N 1
ATOM 817 C CA . LEU A 1 109 ? -14.615 -7.680 15.062 1.00 95.06 109 LEU A CA 1
ATOM 818 C C . LEU A 1 109 ? -15.958 -6.936 14.982 1.00 95.06 109 LEU A C 1
ATOM 820 O O . LEU A 1 109 ? -16.044 -5.903 14.315 1.00 95.06 109 LEU A O 1
ATOM 824 N N . ASP A 1 110 ? -16.988 -7.429 15.669 1.00 95.25 110 ASP A N 1
ATOM 825 C CA . ASP A 1 110 ? -18.309 -6.797 15.693 1.00 95.25 110 ASP A CA 1
ATOM 826 C C . ASP A 1 110 ? -18.290 -5.492 16.502 1.00 95.25 110 ASP A C 1
ATOM 828 O O . ASP A 1 110 ? -18.852 -4.478 16.078 1.00 95.25 110 ASP A O 1
ATOM 832 N N . GLY A 1 111 ? -17.568 -5.464 17.621 1.00 94.31 111 GLY A N 1
ATOM 833 C CA . GLY A 1 111 ? -17.332 -4.260 18.404 1.00 94.31 111 GLY A CA 1
ATOM 834 C C . GLY A 1 111 ? -16.493 -3.225 17.650 1.00 94.31 111 GLY A C 1
ATOM 835 O O . GLY A 1 111 ? -16.802 -2.035 17.715 1.00 94.31 111 GLY A O 1
ATOM 836 N N . LEU A 1 112 ? -15.500 -3.648 16.858 1.00 94.06 112 LEU A N 1
ATOM 837 C CA . LEU A 1 112 ? -14.749 -2.752 15.971 1.00 94.06 112 LEU A CA 1
ATOM 838 C C . LEU A 1 112 ? -15.677 -2.103 14.933 1.00 94.06 112 LEU A C 1
ATOM 840 O O . LEU A 1 112 ? -15.651 -0.880 14.768 1.00 94.06 112 LEU A O 1
ATOM 844 N N . LYS A 1 113 ? -16.551 -2.890 14.286 1.00 94.69 113 LYS A N 1
ATOM 845 C CA . LYS A 1 113 ? -17.578 -2.367 13.365 1.00 94.69 113 LYS A CA 1
ATOM 846 C C . LYS A 1 113 ? -18.461 -1.329 14.050 1.00 94.69 113 LYS A C 1
ATOM 848 O O . LYS A 1 113 ? -18.660 -0.243 13.505 1.00 94.69 113 LYS A O 1
ATOM 853 N N . ALA A 1 114 ? -18.948 -1.634 15.252 1.00 93.81 114 ALA A N 1
ATOM 854 C CA . ALA A 1 114 ? -19.800 -0.731 16.017 1.00 93.81 114 ALA A CA 1
ATOM 855 C C . ALA A 1 114 ? -19.086 0.585 16.372 1.00 93.81 114 ALA A C 1
ATOM 857 O O . ALA A 1 114 ? -19.678 1.657 16.225 1.00 93.81 114 ALA A O 1
ATOM 858 N N . ARG A 1 115 ? -17.806 0.534 16.775 1.00 91.31 115 ARG A N 1
ATOM 859 C CA . ARG A 1 115 ? -16.996 1.731 17.070 1.00 91.31 115 ARG A CA 1
ATOM 860 C C . ARG A 1 115 ? -16.815 2.610 15.837 1.00 91.31 115 ARG A C 1
ATOM 862 O O . ARG A 1 115 ? -17.080 3.811 15.904 1.00 91.31 115 ARG A O 1
ATOM 869 N N . ILE A 1 116 ? -16.435 2.014 14.707 1.00 91.50 116 ILE A N 1
ATOM 870 C CA . ILE A 1 116 ? -16.266 2.731 13.437 1.00 91.50 116 ILE A CA 1
ATOM 871 C C . ILE A 1 116 ? -17.592 3.360 12.997 1.00 91.50 116 ILE A C 1
ATOM 873 O O . ILE A 1 116 ? -17.640 4.536 12.638 1.00 91.50 116 ILE A O 1
ATOM 877 N N . GLN A 1 117 ? -18.689 2.603 13.067 1.00 91.62 117 GLN A N 1
ATOM 878 C CA . GLN A 1 117 ? -20.009 3.090 12.680 1.00 91.62 117 GLN A CA 1
ATOM 879 C C . GLN A 1 117 ? -20.477 4.242 13.578 1.00 91.62 117 GLN A C 1
ATOM 881 O O . GLN A 1 117 ? -20.988 5.244 13.079 1.00 91.62 117 GLN A O 1
ATOM 886 N N . GLY A 1 118 ? -20.274 4.129 14.893 1.00 89.44 118 GLY A N 1
ATOM 887 C CA . GLY A 1 118 ? -20.583 5.193 15.846 1.00 89.44 118 GLY A CA 1
ATOM 888 C C . GLY A 1 118 ? -19.749 6.450 15.597 1.00 89.44 118 GLY A C 1
ATOM 889 O O . GLY A 1 118 ? -20.250 7.566 15.705 1.00 89.44 118 GLY A O 1
ATOM 890 N N . ALA A 1 119 ? -18.488 6.297 15.203 1.00 87.25 119 ALA A N 1
ATOM 891 C CA . ALA A 1 119 ? -17.627 7.420 14.859 1.00 87.25 119 ALA A CA 1
ATOM 892 C C . ALA A 1 119 ? -18.044 8.111 13.558 1.00 87.25 119 ALA A C 1
ATOM 894 O O . ALA A 1 119 ? -18.113 9.338 13.525 1.00 87.25 119 ALA A O 1
ATOM 895 N N . ALA A 1 120 ? -18.407 7.337 12.534 1.00 86.38 120 ALA A N 1
ATOM 896 C CA . ALA A 1 120 ? -18.907 7.856 11.263 1.00 86.38 120 ALA A CA 1
ATOM 897 C C . ALA A 1 120 ? -20.217 8.653 11.423 1.00 86.38 120 ALA A C 1
ATOM 899 O O . ALA A 1 120 ? -20.457 9.613 10.695 1.00 86.38 120 ALA A O 1
ATOM 900 N N . GLN A 1 121 ? -21.060 8.294 12.398 1.00 85.81 121 GLN A N 1
ATOM 901 C CA . GLN A 1 121 ? -22.301 9.023 12.695 1.00 85.81 121 GLN A CA 1
ATOM 902 C C . GLN A 1 121 ? -22.068 10.378 13.383 1.00 85.81 121 GLN A C 1
ATOM 904 O O . GLN A 1 121 ? -22.933 11.249 13.313 1.00 85.81 121 GLN A O 1
ATOM 909 N N . ASN A 1 122 ? -20.915 10.578 14.028 1.00 76.81 122 ASN A N 1
ATOM 910 C CA . ASN A 1 122 ? -20.621 11.774 14.821 1.00 76.81 122 ASN A CA 1
ATOM 911 C C . ASN A 1 122 ? -20.023 12.947 14.009 1.00 76.81 122 ASN A C 1
ATOM 913 O O . ASN A 1 122 ? -19.703 13.982 14.591 1.00 76.81 122 ASN A O 1
ATOM 917 N N . GLY A 1 123 ? -19.906 12.832 12.679 1.00 64.06 123 GLY A N 1
ATOM 918 C CA . GLY A 1 123 ? -19.549 13.942 11.784 1.00 64.06 123 GLY A CA 1
ATOM 919 C C . GLY A 1 123 ? -18.743 13.523 10.549 1.00 64.06 123 GLY A C 1
ATOM 920 O O . GLY A 1 123 ? -18.291 12.388 10.449 1.00 64.06 123 GLY A O 1
ATOM 921 N N . SER A 1 124 ? -18.527 14.459 9.608 1.00 58.97 124 SER A N 1
ATOM 922 C CA . SER A 1 124 ? -17.651 14.295 8.422 1.00 58.97 124 SER A CA 1
ATOM 923 C C . SER A 1 124 ? -16.161 14.339 8.779 1.00 58.97 124 SER A C 1
ATOM 925 O O . SER A 1 124 ? -15.384 15.092 8.195 1.00 58.97 124 SER A O 1
ATOM 927 N N . VAL A 1 125 ? -15.768 13.552 9.773 1.00 73.75 125 VAL A N 1
ATOM 928 C CA . VAL A 1 125 ? -14.371 13.366 10.147 1.00 73.75 125 VAL A CA 1
ATOM 929 C C . VAL A 1 125 ? -13.824 12.199 9.333 1.00 73.75 125 VAL A C 1
ATOM 931 O O . VAL A 1 125 ? -14.436 11.130 9.290 1.00 73.75 125 VAL A O 1
ATOM 934 N N . ARG A 1 126 ? -12.686 12.399 8.660 1.00 83.19 126 ARG A N 1
ATOM 935 C CA . ARG A 1 126 ? -11.957 11.286 8.042 1.00 83.19 126 ARG A CA 1
ATOM 936 C C . ARG A 1 126 ? -11.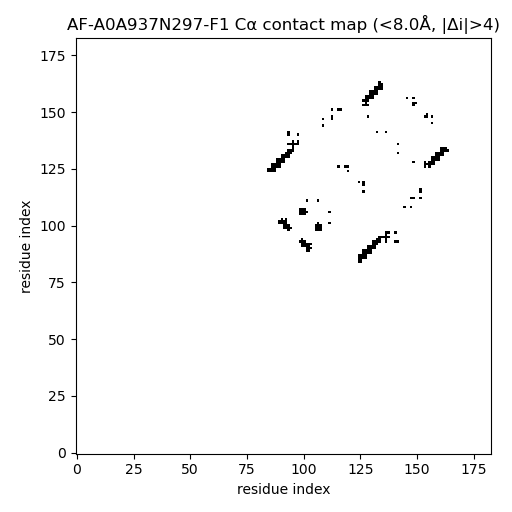540 10.324 9.154 1.00 83.19 126 ARG A C 1
ATOM 938 O O . ARG A 1 126 ? -11.026 10.759 10.180 1.00 83.19 126 ARG A O 1
ATOM 945 N N . LEU A 1 127 ? -11.816 9.037 8.980 1.00 88.38 127 LEU A N 1
ATOM 946 C CA . LEU A 1 127 ? -11.409 8.011 9.936 1.00 88.38 127 LEU A CA 1
ATOM 947 C C . LEU A 1 127 ? -10.112 7.379 9.437 1.00 88.38 127 LEU A C 1
ATOM 949 O O . LEU A 1 127 ? -10.046 6.978 8.274 1.00 88.38 127 LEU A O 1
ATOM 953 N N . ALA A 1 128 ? -9.125 7.285 10.320 1.00 90.44 128 ALA A N 1
ATOM 954 C CA . ALA A 1 128 ? -7.870 6.586 10.079 1.00 90.44 128 ALA A CA 1
ATOM 955 C C . ALA A 1 128 ? -7.741 5.432 11.078 1.00 90.44 128 ALA A C 1
ATOM 957 O O . ALA A 1 128 ? -8.239 5.517 12.203 1.00 90.44 128 ALA A O 1
ATOM 958 N N . VAL A 1 129 ? -7.109 4.333 10.672 1.00 92.56 129 VAL A N 1
ATOM 959 C CA . VAL A 1 129 ? -6.862 3.186 11.556 1.00 92.56 129 VAL A CA 1
ATOM 960 C C . VAL A 1 129 ? -5.377 2.884 11.594 1.00 92.56 129 VAL A C 1
ATOM 962 O O . VAL A 1 129 ? -4.775 2.571 10.569 1.00 92.56 129 VAL A O 1
ATOM 965 N N . GLN A 1 130 ? -4.811 2.903 12.793 1.00 94.31 130 GLN A N 1
ATOM 966 C CA . GLN A 1 130 ? -3.468 2.426 13.066 1.00 94.31 130 GLN A CA 1
ATOM 967 C C . GLN A 1 130 ? -3.544 0.990 13.583 1.00 94.31 130 GLN A C 1
ATOM 969 O O . GLN A 1 130 ? -3.926 0.742 14.723 1.00 94.31 130 GLN A O 1
ATOM 974 N N . LEU A 1 131 ? -3.196 0.032 12.731 1.00 95.31 131 LEU A N 1
ATOM 975 C CA . LEU A 1 131 ? -3.171 -1.385 13.054 1.00 95.31 131 LEU A CA 1
ATOM 976 C C . LEU A 1 131 ? -1.790 -1.786 13.574 1.00 95.31 131 LEU A C 1
ATOM 978 O O . LEU A 1 131 ? -0.852 -1.969 12.795 1.00 95.31 131 LEU A O 1
ATOM 982 N N . LYS A 1 132 ? -1.672 -1.965 14.885 1.00 94.44 132 LYS A N 1
ATOM 983 C CA . LYS A 1 132 ? -0.488 -2.527 15.531 1.00 94.44 132 LYS A CA 1
ATOM 984 C C . LYS A 1 132 ? -0.640 -4.035 15.637 1.00 94.44 132 LYS A C 1
ATOM 986 O O . LYS A 1 132 ? -1.598 -4.525 16.222 1.00 94.44 132 LYS A O 1
ATOM 991 N N . THR A 1 133 ? 0.280 -4.784 15.050 1.00 94.75 133 THR A N 1
ATOM 992 C CA . THR A 1 133 ? 0.201 -6.250 15.037 1.00 94.75 133 THR A CA 1
ATOM 993 C C . THR A 1 133 ? 1.436 -6.856 15.682 1.00 94.75 133 THR A C 1
ATOM 995 O O . THR A 1 133 ? 2.558 -6.480 15.338 1.00 94.75 133 THR A O 1
ATOM 998 N N . ASP A 1 134 ? 1.239 -7.840 16.558 1.00 92.81 134 ASP A N 1
ATOM 999 C CA . ASP A 1 134 ? 2.324 -8.687 17.043 1.00 92.81 134 ASP A CA 1
ATOM 1000 C C . ASP A 1 134 ? 2.946 -9.472 15.867 1.00 92.81 134 ASP A C 1
ATOM 1002 O O . ASP A 1 134 ? 2.215 -10.079 15.075 1.00 92.81 134 ASP A O 1
ATOM 1006 N N . PRO A 1 135 ? 4.284 -9.526 15.733 1.00 91.00 135 PRO A N 1
ATOM 1007 C CA . PRO A 1 135 ? 4.946 -10.229 14.630 1.00 91.00 135 PRO A CA 1
ATOM 1008 C C . PRO A 1 135 ? 4.635 -11.735 14.562 1.00 91.00 135 PRO A C 1
ATOM 1010 O O . PRO A 1 135 ? 4.890 -12.371 13.540 1.00 91.00 135 PRO A O 1
ATOM 1013 N N . ARG A 1 136 ? 4.110 -12.328 15.639 1.00 91.38 136 ARG A N 1
ATOM 1014 C CA . ARG A 1 136 ? 3.705 -13.737 15.737 1.00 91.38 136 ARG A CA 1
ATOM 1015 C C . ARG A 1 136 ? 2.212 -13.948 15.482 1.00 91.38 136 ARG A C 1
ATOM 1017 O O . ARG A 1 136 ? 1.762 -15.093 15.521 1.00 91.38 136 ARG A O 1
ATOM 1024 N N . CYS A 1 137 ? 1.441 -12.886 15.251 1.00 92.44 137 CYS A N 1
ATOM 1025 C CA . CYS A 1 137 ? 0.024 -12.993 14.931 1.00 92.44 137 CYS A CA 1
ATOM 1026 C C . CYS A 1 137 ? -0.174 -13.698 13.581 1.00 92.44 137 CYS A C 1
ATOM 1028 O O . CYS A 1 137 ? 0.586 -13.514 12.625 1.00 92.44 137 CYS A O 1
ATOM 1030 N N . LEU A 1 138 ? -1.222 -14.514 13.483 1.00 92.50 138 LEU A N 1
ATOM 1031 C CA . LEU A 1 138 ? -1.569 -15.162 12.226 1.00 92.50 138 LEU A CA 1
ATOM 1032 C C . LEU A 1 138 ? -2.069 -14.122 11.218 1.00 92.50 138 LEU A C 1
ATOM 1034 O O . LEU A 1 138 ? -2.982 -13.348 11.500 1.00 92.50 138 LEU A O 1
ATOM 1038 N N . VAL A 1 139 ? -1.546 -14.193 9.991 1.00 93.94 139 VAL A N 1
ATOM 1039 C CA . VAL A 1 139 ? -1.927 -13.314 8.868 1.00 93.94 139 VAL A CA 1
ATOM 1040 C C . VAL A 1 139 ? -3.446 -13.289 8.640 1.00 93.94 139 VAL A C 1
ATOM 1042 O O . VAL A 1 139 ? -4.002 -12.265 8.252 1.00 93.94 139 VAL A O 1
ATOM 1045 N N . GLN A 1 140 ? -4.142 -14.391 8.937 1.00 95.25 140 GLN A N 1
ATOM 1046 C CA . GLN A 1 140 ? -5.600 -14.479 8.834 1.00 95.25 140 GLN A CA 1
ATOM 1047 C C . GLN A 1 140 ? -6.334 -13.441 9.706 1.00 95.25 140 GLN A C 1
ATOM 1049 O O . GLN A 1 140 ? -7.351 -12.904 9.274 1.00 95.25 140 GLN A O 1
ATOM 1054 N N . HIS A 1 141 ? -5.817 -13.124 10.899 1.00 93.94 141 HIS A N 1
ATOM 1055 C CA . HIS A 1 141 ? -6.439 -12.158 11.809 1.00 93.94 141 HIS A CA 1
ATOM 1056 C C . HIS A 1 141 ? -6.248 -10.728 11.297 1.00 93.94 141 HIS A C 1
ATOM 1058 O O . HIS A 1 141 ? -7.195 -9.947 11.273 1.00 93.94 141 HIS A O 1
ATOM 1064 N N . VAL A 1 142 ? -5.058 -10.420 10.773 1.00 94.69 142 VAL A N 1
ATOM 1065 C CA . VAL A 1 142 ? -4.754 -9.129 10.134 1.00 94.69 142 VAL A CA 1
ATOM 1066 C C . VAL A 1 142 ? -5.668 -8.882 8.934 1.00 94.69 142 VAL A C 1
ATOM 1068 O O . VAL A 1 142 ? -6.255 -7.808 8.804 1.00 94.69 142 VAL A O 1
ATOM 1071 N N . ILE A 1 143 ? -5.838 -9.892 8.072 1.00 95.69 143 ILE A N 1
ATOM 1072 C CA . ILE A 1 143 ? -6.728 -9.803 6.906 1.00 95.69 143 ILE A CA 1
ATOM 1073 C C . ILE A 1 143 ? -8.182 -9.602 7.344 1.00 95.69 143 ILE A C 1
ATOM 1075 O O . ILE A 1 143 ? -8.890 -8.806 6.729 1.00 95.69 143 ILE A O 1
ATOM 1079 N N . ALA A 1 144 ? -8.631 -10.286 8.402 1.00 95.06 144 ALA A N 1
ATOM 1080 C CA . ALA A 1 144 ? -9.987 -10.127 8.918 1.00 95.06 144 ALA A CA 1
ATOM 1081 C C . ALA A 1 144 ? -10.252 -8.680 9.368 1.00 95.06 144 ALA A C 1
ATOM 1083 O O . ALA A 1 144 ? -11.240 -8.082 8.941 1.00 95.06 144 ALA A O 1
ATOM 1084 N N . VAL A 1 145 ? -9.333 -8.084 10.136 1.00 95.25 145 VAL A N 1
ATOM 1085 C CA . VAL A 1 145 ? -9.435 -6.679 10.562 1.00 95.25 145 VAL A CA 1
ATOM 1086 C C . VAL A 1 145 ? -9.399 -5.731 9.362 1.00 95.25 145 VAL A C 1
ATOM 1088 O O . VAL A 1 145 ? -10.254 -4.855 9.239 1.00 95.25 145 VAL A O 1
ATOM 1091 N N . GLN A 1 146 ? -8.479 -5.937 8.416 1.00 95.25 146 GLN A N 1
ATOM 1092 C CA . GLN A 1 146 ? -8.394 -5.102 7.216 1.00 95.25 146 GLN A CA 1
ATOM 1093 C C . GLN A 1 146 ? -9.669 -5.181 6.360 1.00 95.25 146 GLN A C 1
ATOM 1095 O O . GLN A 1 146 ? -10.112 -4.168 5.814 1.00 95.25 146 GLN A O 1
ATOM 1100 N N . SER A 1 147 ? -10.273 -6.368 6.249 1.00 95.19 147 SER A N 1
ATOM 1101 C CA . SER A 1 147 ? -11.534 -6.568 5.534 1.00 95.19 147 SER A CA 1
ATOM 1102 C C . SER A 1 147 ? -12.665 -5.773 6.178 1.00 95.19 147 SER A C 1
ATOM 1104 O O . SER A 1 147 ? -13.424 -5.122 5.464 1.00 95.19 147 SER A O 1
ATOM 1106 N N . VAL A 1 148 ? -12.749 -5.780 7.511 1.00 95.31 148 VAL A N 1
ATOM 1107 C CA . VAL A 1 148 ? -13.739 -4.999 8.261 1.00 95.31 148 VAL A CA 1
ATOM 1108 C C . VAL A 1 148 ? -13.545 -3.500 8.034 1.00 95.31 148 VAL A C 1
ATOM 1110 O O . VAL A 1 148 ? -14.501 -2.812 7.688 1.00 95.31 148 VAL A O 1
ATOM 1113 N N . CYS A 1 149 ? -12.320 -2.984 8.153 1.00 93.94 149 CYS A N 1
ATOM 1114 C CA . CYS A 1 149 ? -12.051 -1.561 7.927 1.00 93.94 149 CYS A CA 1
ATOM 1115 C C . CYS A 1 149 ? -12.449 -1.118 6.507 1.00 93.94 149 CYS A C 1
ATOM 1117 O O . CYS A 1 149 ? -13.083 -0.076 6.336 1.00 93.94 149 CYS A O 1
ATOM 1119 N N . ARG A 1 150 ? -12.155 -1.943 5.491 1.00 93.12 150 ARG A N 1
ATOM 1120 C CA . ARG A 1 150 ? -12.551 -1.680 4.096 1.00 93.12 150 ARG A CA 1
ATOM 1121 C C . ARG A 1 150 ? -14.060 -1.747 3.882 1.00 93.12 150 ARG A C 1
ATOM 1123 O O . ARG A 1 150 ? -14.597 -0.903 3.171 1.00 93.12 150 ARG A O 1
ATOM 1130 N N . GLU A 1 151 ? -14.740 -2.720 4.489 1.00 94.25 151 GLU A N 1
ATOM 1131 C CA . GLU A 1 151 ? -16.208 -2.838 4.459 1.00 94.25 151 GLU A CA 1
ATOM 1132 C C . GLU A 1 151 ? -16.874 -1.573 5.020 1.00 94.25 151 GLU A C 1
ATOM 1134 O O . GLU A 1 151 ? -17.889 -1.119 4.499 1.00 94.25 151 GLU A O 1
ATOM 1139 N N . MET A 1 152 ? -16.246 -0.952 6.022 1.00 91.50 152 MET A N 1
ATOM 1140 C CA . MET A 1 152 ? -16.701 0.294 6.638 1.00 91.50 152 MET A CA 1
ATOM 1141 C C . MET A 1 152 ? -16.256 1.569 5.896 1.00 91.50 152 MET A C 1
ATOM 1143 O O . MET A 1 152 ? -16.528 2.674 6.363 1.00 91.50 152 MET A O 1
ATOM 1147 N N . GLY A 1 153 ? -15.590 1.448 4.742 1.00 90.75 153 GLY A N 1
ATOM 1148 C CA . GLY A 1 153 ? -15.176 2.585 3.913 1.00 90.75 153 GLY A CA 1
ATOM 1149 C C . GLY A 1 153 ? -13.907 3.307 4.378 1.00 90.75 153 GLY A C 1
ATOM 1150 O O . GLY A 1 153 ? -13.604 4.385 3.864 1.00 90.75 153 GLY A O 1
ATOM 1151 N N . ILE A 1 154 ? -13.151 2.730 5.316 1.00 90.75 154 ILE A N 1
ATOM 1152 C CA . ILE A 1 154 ? -11.861 3.270 5.757 1.00 90.75 154 ILE A CA 1
ATOM 1153 C C . ILE A 1 154 ? -10.802 2.894 4.722 1.00 90.75 154 ILE A C 1
ATOM 1155 O O . ILE A 1 154 ? -10.529 1.717 4.481 1.00 90.75 154 ILE A O 1
ATOM 1159 N N . GLN A 1 155 ? -10.214 3.911 4.098 1.00 87.62 155 GLN A N 1
ATOM 1160 C CA . GLN A 1 155 ? -9.147 3.748 3.107 1.00 87.62 155 GLN A CA 1
ATOM 1161 C C . GLN A 1 155 ? -7.760 3.952 3.718 1.00 87.62 155 GLN A C 1
ATOM 1163 O O . GLN A 1 155 ? -6.788 3.398 3.209 1.00 87.62 155 GLN A O 1
ATOM 1168 N N . ASP A 1 156 ? -7.688 4.709 4.812 1.00 88.88 156 ASP A N 1
ATOM 1169 C CA . ASP A 1 156 ? -6.443 5.065 5.472 1.00 88.88 156 ASP A CA 1
ATOM 1170 C C . ASP A 1 156 ? -6.148 4.099 6.626 1.00 88.88 156 ASP A C 1
ATOM 1172 O O . ASP A 1 156 ? -6.694 4.210 7.728 1.00 88.88 156 ASP A O 1
ATOM 1176 N N . ILE A 1 157 ? -5.366 3.063 6.316 1.00 92.00 157 ILE A N 1
ATOM 1177 C CA . ILE A 1 157 ? -4.983 2.012 7.259 1.00 92.00 157 ILE A CA 1
ATOM 1178 C C . ILE A 1 157 ? -3.459 1.965 7.313 1.00 92.00 157 ILE A C 1
ATOM 1180 O O . ILE A 1 157 ? -2.810 1.443 6.403 1.00 92.00 157 ILE A O 1
ATOM 1184 N N . HIS A 1 158 ? -2.901 2.459 8.410 1.00 92.31 158 HIS A N 1
ATOM 1185 C CA . HIS A 1 158 ? -1.479 2.389 8.704 1.00 92.31 158 HIS A CA 1
ATOM 1186 C C . HIS A 1 158 ? -1.183 1.127 9.508 1.00 92.31 158 HIS A C 1
ATOM 1188 O O . HIS A 1 158 ? -1.741 0.927 10.580 1.00 92.31 158 HIS A O 1
ATOM 1194 N N . MET A 1 159 ? -0.309 0.261 8.998 1.00 92.81 159 MET A N 1
ATOM 1195 C CA . MET A 1 159 ? 0.088 -0.963 9.693 1.00 92.81 159 MET A CA 1
ATOM 1196 C C . MET A 1 159 ? 1.479 -0.800 10.299 1.00 92.81 159 MET A C 1
ATOM 1198 O O . MET A 1 159 ? 2.423 -0.444 9.595 1.00 92.81 159 MET A O 1
ATOM 1202 N N . SER A 1 160 ? 1.599 -1.131 11.580 1.00 92.56 160 SER A N 1
ATOM 1203 C CA . SER A 1 160 ? 2.850 -1.119 12.334 1.00 92.56 160 SER A CA 1
ATOM 1204 C C . SER A 1 160 ? 3.029 -2.453 13.052 1.00 92.56 160 SER A C 1
ATOM 1206 O O . SER A 1 160 ? 2.069 -3.049 13.538 1.00 92.56 160 SER A O 1
ATOM 1208 N N . ILE A 1 161 ? 4.262 -2.940 13.130 1.00 90.88 161 ILE A N 1
ATOM 1209 C CA . ILE A 1 161 ? 4.577 -4.142 13.904 1.00 90.88 161 ILE A CA 1
ATOM 1210 C C . ILE A 1 161 ? 4.868 -3.688 15.331 1.00 90.88 161 ILE A C 1
ATOM 1212 O O . ILE A 1 161 ? 5.770 -2.878 15.545 1.00 90.88 161 ILE A O 1
ATOM 1216 N N . SER A 1 162 ? 4.099 -4.175 16.303 1.00 82.12 162 SER A N 1
ATOM 1217 C CA . SER A 1 162 ? 4.382 -3.906 17.708 1.00 82.12 162 SER A CA 1
ATOM 1218 C C . SER A 1 162 ? 5.505 -4.830 18.157 1.00 82.12 162 SER A C 1
ATOM 1220 O O . SER A 1 162 ? 5.321 -6.042 18.278 1.00 82.12 162 SER A O 1
ATOM 1222 N N . GLU A 1 163 ? 6.680 -4.267 18.426 1.00 71.00 163 GLU A N 1
ATOM 1223 C CA . GLU A 1 163 ? 7.721 -4.947 19.197 1.00 71.00 163 GLU A CA 1
ATOM 1224 C C . GLU A 1 163 ? 7.292 -4.978 20.667 1.00 71.00 163 GLU A C 1
ATOM 1226 O O . GLU A 1 163 ? 7.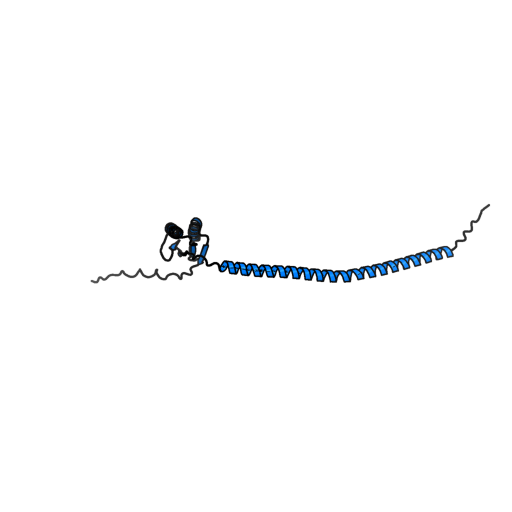860 -4.301 21.519 1.00 71.00 163 GLU A O 1
ATOM 1231 N N . THR A 1 164 ? 6.228 -5.720 20.968 1.00 59.41 164 THR A N 1
ATOM 1232 C CA . THR A 1 164 ? 5.797 -5.931 22.344 1.00 59.41 164 THR A CA 1
ATOM 1233 C C . THR A 1 164 ? 6.817 -6.878 22.976 1.00 59.41 164 THR A C 1
ATOM 1235 O O . THR A 1 164 ? 6.904 -8.041 22.563 1.00 59.41 164 THR A O 1
ATOM 1238 N N . PRO A 1 165 ? 7.647 -6.426 23.938 1.00 55.69 165 PRO A N 1
ATOM 1239 C CA . PRO A 1 165 ? 8.498 -7.348 24.673 1.00 55.69 165 PRO A CA 1
ATOM 1240 C C . PRO A 1 165 ? 7.588 -8.389 25.335 1.00 55.69 165 PRO A C 1
ATOM 1242 O O . PRO A 1 165 ? 6.504 -8.023 25.793 1.00 55.69 165 PRO A O 1
ATOM 1245 N N . PRO A 1 166 ? 7.979 -9.677 25.370 1.00 50.66 166 PRO A N 1
ATOM 1246 C CA . PRO A 1 166 ? 7.153 -10.726 25.951 1.00 50.66 166 PRO A CA 1
ATOM 1247 C C . PRO A 1 166 ? 6.780 -10.312 27.372 1.00 50.66 166 PRO A C 1
ATOM 1249 O O . PRO A 1 166 ? 7.640 -10.250 28.251 1.00 50.66 166 PRO A O 1
ATOM 1252 N N . SER A 1 167 ? 5.509 -9.955 27.556 1.00 51.72 167 SER A N 1
ATOM 1253 C CA . SER A 1 167 ? 4.977 -9.508 28.832 1.00 51.72 167 SER A CA 1
ATOM 1254 C C . SER A 1 167 ? 5.244 -10.605 29.852 1.00 51.72 167 SER A C 1
ATOM 1256 O O . SER A 1 167 ? 4.699 -11.706 29.774 1.00 51.72 167 SER A O 1
ATOM 1258 N N . ALA A 1 168 ? 6.127 -10.302 30.799 1.00 52.50 168 ALA A N 1
ATOM 1259 C CA . ALA A 1 168 ? 6.520 -11.151 31.915 1.00 52.50 168 ALA A CA 1
ATOM 1260 C C . ALA A 1 168 ? 5.387 -11.329 32.951 1.00 52.50 168 ALA A C 1
ATOM 1262 O O . ALA A 1 168 ? 5.655 -11.564 34.123 1.00 52.50 168 ALA A O 1
ATOM 1263 N N . ALA A 1 169 ? 4.122 -11.217 32.535 1.00 52.41 169 ALA A N 1
ATOM 1264 C CA . ALA A 1 169 ? 2.940 -11.284 33.390 1.00 52.41 169 ALA A CA 1
ATOM 1265 C C . ALA A 1 169 ? 2.311 -12.691 33.480 1.00 52.41 169 ALA A C 1
ATOM 1267 O O . ALA A 1 169 ? 1.219 -12.835 34.015 1.00 52.41 169 ALA A O 1
ATOM 1268 N N . ALA A 1 170 ? 2.979 -13.740 32.985 1.00 51.00 170 ALA A N 1
ATOM 1269 C CA . ALA A 1 170 ? 2.498 -15.127 33.080 1.00 51.00 170 ALA A CA 1
ATOM 1270 C C . ALA A 1 170 ? 3.333 -16.021 34.022 1.00 51.00 170 ALA A C 1
ATOM 1272 O O . ALA A 1 170 ? 3.320 -17.242 33.878 1.00 51.00 170 ALA A O 1
ATOM 1273 N N . VAL A 1 171 ? 4.071 -15.441 34.979 1.00 54.19 171 VAL A N 1
ATOM 1274 C CA . VAL A 1 171 ? 4.807 -16.205 36.010 1.00 54.19 171 VAL A CA 1
ATOM 1275 C C . VAL A 1 171 ? 4.564 -15.640 37.415 1.00 54.19 171 VAL A C 1
ATOM 1277 O O . VAL A 1 171 ? 5.497 -15.435 38.176 1.00 54.19 171 VAL A O 1
ATOM 1280 N N . GLU A 1 172 ? 3.311 -15.393 37.786 1.00 57.38 172 GLU A N 1
ATOM 1281 C CA . GLU A 1 172 ? 2.916 -15.245 39.195 1.00 57.38 172 GLU A CA 1
ATOM 1282 C C . GLU A 1 172 ? 1.530 -15.866 39.402 1.00 57.38 172 GLU A C 1
ATOM 1284 O O . GLU A 1 172 ? 0.555 -15.147 39.539 1.00 57.38 172 GLU A O 1
ATOM 1289 N N . ASP A 1 173 ? 1.423 -17.201 39.364 1.00 51.88 173 ASP A N 1
ATOM 1290 C CA . ASP A 1 173 ? 0.417 -17.926 40.166 1.00 51.88 173 ASP A CA 1
ATOM 1291 C C . ASP A 1 173 ? 0.646 -19.450 40.132 1.00 51.88 173 ASP A C 1
ATOM 1293 O O . ASP A 1 173 ? -0.018 -20.206 39.426 1.00 51.88 173 ASP A O 1
ATOM 1297 N N . ALA A 1 174 ? 1.653 -19.926 40.868 1.00 56.72 174 ALA A N 1
ATOM 1298 C CA . ALA A 1 174 ? 1.774 -21.346 41.219 1.00 56.72 174 ALA A CA 1
ATOM 1299 C C . ALA A 1 174 ? 2.697 -21.541 42.433 1.00 56.72 174 ALA A C 1
ATOM 1301 O O . ALA A 1 174 ? 3.668 -22.290 42.367 1.00 56.72 174 ALA A O 1
ATOM 1302 N N . SER A 1 175 ? 2.447 -20.846 43.546 1.00 53.91 175 SER A N 1
ATOM 1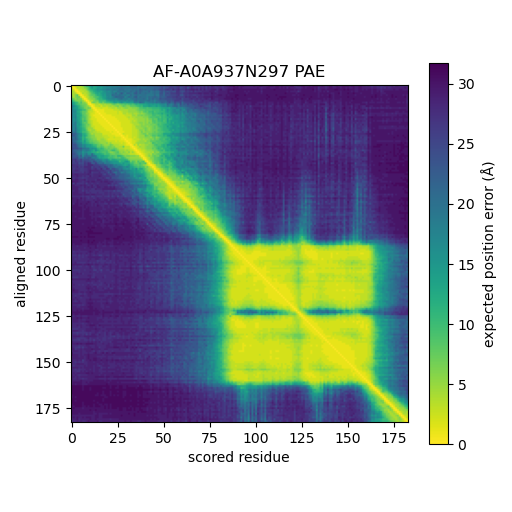303 C CA . SER A 1 175 ? 3.078 -21.218 44.821 1.00 53.91 175 SER A CA 1
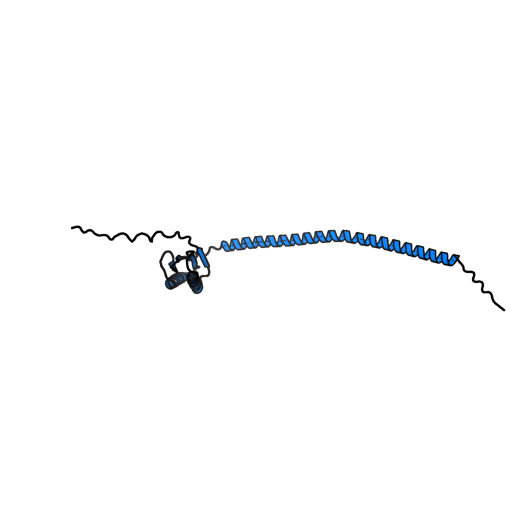ATOM 1304 C C . SER A 1 175 ? 2.276 -20.717 46.020 1.00 53.91 175 SER A C 1
ATOM 1306 O O . SER A 1 175 ? 2.680 -19.819 46.750 1.00 53.91 175 SER A O 1
ATOM 1308 N N . THR A 1 176 ? 1.089 -21.282 46.230 1.00 57.25 176 THR A N 1
ATOM 1309 C CA . THR A 1 176 ? 0.424 -21.254 47.541 1.00 57.25 176 THR A CA 1
ATOM 1310 C C . THR A 1 176 ? -0.396 -22.525 47.704 1.00 57.25 176 THR A C 1
ATOM 1312 O O . THR A 1 176 ? -1.602 -22.531 47.496 1.00 57.25 176 THR A O 1
ATOM 1315 N N . SER A 1 177 ? 0.268 -23.628 48.043 1.00 59.19 177 SER A N 1
ATOM 1316 C CA . SER A 1 177 ? -0.388 -24.757 48.704 1.00 59.19 177 SER A CA 1
ATOM 1317 C C . SER A 1 177 ? 0.661 -25.696 49.293 1.00 59.19 177 SER A C 1
ATOM 1319 O O . SER A 1 177 ? 1.043 -26.664 48.651 1.00 59.19 177 SER A O 1
ATOM 1321 N N . GLU A 1 178 ? 1.092 -25.455 50.531 1.00 63.56 178 GLU A N 1
ATOM 1322 C CA . GLU A 1 178 ? 1.273 -26.586 51.441 1.00 63.56 178 GLU A CA 1
ATOM 1323 C C . GLU A 1 178 ? 1.005 -26.152 52.881 1.00 63.56 178 GLU A C 1
ATOM 1325 O O . GLU A 1 178 ? 1.632 -25.246 53.431 1.00 63.56 178 GLU A O 1
ATOM 1330 N N . ALA A 1 179 ? -0.038 -26.763 53.428 1.00 65.75 179 ALA A N 1
ATOM 1331 C CA . ALA A 1 179 ? -0.599 -26.505 54.731 1.00 65.75 179 ALA A CA 1
ATOM 1332 C C . ALA A 1 179 ? 0.121 -27.325 55.808 1.00 65.75 179 ALA A C 1
ATOM 1334 O O . ALA A 1 179 ? 0.480 -28.482 55.618 1.00 65.75 179 ALA A O 1
ATOM 1335 N N . THR A 1 180 ? 0.263 -26.685 56.961 1.00 68.88 180 THR A N 1
ATOM 1336 C CA . THR A 1 180 ? 0.293 -27.248 58.311 1.00 68.88 180 THR A CA 1
ATOM 1337 C C . THR A 1 180 ? -0.484 -28.562 58.469 1.00 68.88 180 THR A C 1
ATOM 1339 O O . THR A 1 180 ? -1.676 -28.563 58.196 1.00 68.88 180 THR A O 1
ATOM 1342 N N . GLU A 1 181 ? 0.134 -29.609 59.036 1.00 65.62 181 GLU A N 1
ATOM 1343 C CA . GLU A 1 181 ? -0.375 -30.274 60.254 1.00 65.62 181 GLU A CA 1
ATOM 1344 C C . GLU A 1 181 ? 0.685 -31.199 60.893 1.00 65.62 181 GLU A C 1
ATOM 1346 O O . GLU A 1 181 ? 1.275 -32.056 60.237 1.00 65.62 181 GLU A O 1
ATOM 1351 N N . LEU A 1 182 ? 0.936 -30.976 62.187 1.00 59.38 182 LEU A N 1
ATOM 1352 C CA . LEU A 1 182 ? 1.735 -31.806 63.097 1.00 59.38 182 LEU A CA 1
ATOM 1353 C C . LEU A 1 182 ? 0.857 -32.906 63.714 1.00 59.38 182 LEU A C 1
ATOM 1355 O O . LEU A 1 182 ? -0.312 -32.650 64.007 1.00 59.38 182 LEU A O 1
ATOM 1359 N N . PRO A 1 183 ? 1.448 -34.061 64.044 1.00 66.19 183 PRO A N 1
ATOM 1360 C CA . PRO A 1 183 ? 1.233 -34.647 65.372 1.00 66.19 183 PRO A CA 1
ATOM 1361 C C . PRO A 1 183 ? 2.518 -34.752 66.207 1.00 66.19 183 PRO A C 1
ATOM 1363 O O . PRO A 1 183 ? 3.572 -35.151 65.660 1.00 66.19 183 PRO A O 1
#

Mean predicted aligned error: 19.61 Å

Sequence (183 aa):
MGHDNRQHGSAGTVLAIVAVIAVLLLGGLVLLGVGAWFFVRTEAEQAEVVAVRQFDQAVAEMEKYEELTAQVEIEELAKAAEPEAAAREFTVELNQDGSMSVDDEPTDLDGLKARIQGAAQNGSVRLAVQLKTDPRCLVQHVIAVQSVCREMGIQDIHMSISETPPSAAAVEDASTSEATELP

Secondary structure (DSSP, 8-state):
----------HHHHHHHHHHHHHHHHHHHHHHHHHHHHHHHHHHHHHHHHHHHHHHHHHHHHHHHHHHHHHHHHHHHHHTTS-----EEEEEEE-TTS-EEETTEE--HHHHHHHHHHHHHT-SPPEEEEEEE-TTS-HHHHHHHHHHHHHTT--EEEEEE------S-SSSSS---------

Nearest PDB structures (foldseek):
  8pek-assembly1_B  TM=8.029E-01  e=7.858E-06  Serratia marcescens
  4v87-assembly2_CN  TM=4.389E-01  e=2.234E-01  Thermus thermophilus HB8
  7ut5-assembly1_A  TM=5.401E-01  e=5.641E-01  Acinetobacter baumannii
  6vga-assembly1_A  TM=4.879E-01  e=6.439E-01  synthetic construct
  4lcb-assembly1_A  TM=3.864E-01  e=8.963E-01  Acidianus hospitalis W1